Protein AF-A0A9N9D3W9-F1 (afdb_monomer)

Foldseek 3Di:
DDLLVVLCVLCVVQVDNDSVLSVVLVVLLPPPVDDLVVSLVVNQVVSVVVHVDDCNVSSVVSVVVVVVVVVVVVVVVVVVVVVVVVVVVVVVVVVVVVVVVVVVVVVVVVVVPPPPPPQDPVSVVVVVVVCVVPVPPQFDFDQDPVRDTDTHDDDPPPPDDDDPVPPPPDCPVVVVVVVVVVVVVVVVVVVVVVVVVVVVVVVVVVVVVVVVVVVVVVVVVVVD

Secondary structure (DSSP, 8-state):
--HHHHHHHHHHHHT---HHHHHHHHHHHH-TTS-HHHHHHHHHHHHHHH-SS--HHHHHHHHHHHHHHHHHHHHHHHHHHHHHHHHHHHHHHHHHHHHHHHHHHHHHHHHTS-------HHHHHHHHHHHHHHS--PPEEEE-TTS-EEEEPPP-TT-----GGGS---THHHHHHHHHHHHHHHHHHHHHHHHHHHHHHHHHHHHHHHHHHHHHHHHHTT--

pLDDT: mean 77.61, std 13.45, range [45.44, 95.56]

Nearest PDB structures (foldseek):
  7pua-assembly1_Fh  TM=1.846E-01  e=8.482E+00  Trypanosoma brucei brucei

Structure (mmCIF, N/CA/C/O backbone):
data_AF-A0A9N9D3W9-F1
#
_entry.id   AF-A0A9N9D3W9-F1
#
loop_
_atom_site.group_PDB
_atom_site.id
_atom_site.type_symbol
_atom_site.label_atom_id
_atom_site.label_alt_id
_atom_site.label_comp_id
_atom_site.label_asym_id
_atom_site.label_entity_id
_atom_site.label_seq_id
_atom_site.pdbx_PDB_ins_code
_atom_site.Cartn_x
_atom_site.Cartn_y
_atom_site.Cartn_z
_atom_site.occupancy
_atom_site.B_iso_or_equiv
_atom_site.auth_seq_id
_atom_site.auth_comp_id
_atom_site.auth_asym_id
_atom_site.auth_atom_id
_atom_site.pdbx_PDB_model_num
ATOM 1 N N . MET A 1 1 ? 9.293 -4.407 -17.754 1.00 59.81 1 MET A N 1
ATOM 2 C CA . MET A 1 1 ? 9.925 -4.505 -19.088 1.00 59.81 1 MET A CA 1
ATOM 3 C C . MET A 1 1 ? 10.714 -5.809 -19.110 1.00 59.81 1 MET A C 1
ATOM 5 O O . MET A 1 1 ? 11.203 -6.171 -18.050 1.00 59.81 1 MET A O 1
ATOM 9 N N . ASN A 1 2 ? 10.764 -6.555 -20.219 1.00 81.69 2 ASN A N 1
ATOM 10 C CA . ASN A 1 2 ? 11.573 -7.781 -20.277 1.00 81.69 2 ASN A CA 1
ATOM 11 C C . ASN A 1 2 ? 12.910 -7.464 -20.970 1.00 81.69 2 ASN A C 1
ATOM 13 O O . ASN A 1 2 ? 12.917 -7.202 -22.176 1.00 81.69 2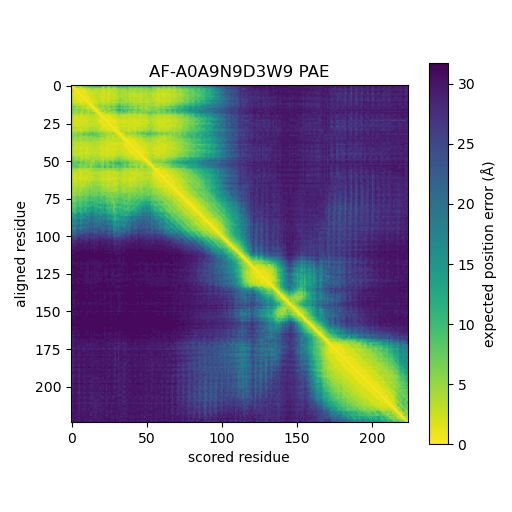 ASN A O 1
ATOM 17 N N . LEU A 1 3 ? 13.995 -7.432 -20.189 1.00 83.62 3 LEU A N 1
ATOM 18 C CA . LEU A 1 3 ? 15.353 -7.093 -20.632 1.00 83.62 3 LEU A CA 1
ATOM 19 C C . LEU A 1 3 ? 15.822 -8.025 -21.761 1.00 83.62 3 LEU A C 1
ATOM 21 O O . LEU A 1 3 ? 16.329 -7.560 -22.778 1.00 83.62 3 LEU A O 1
ATOM 25 N N . GLU A 1 4 ? 15.553 -9.325 -21.633 1.00 86.31 4 GLU A N 1
ATOM 26 C CA . GLU A 1 4 ? 15.941 -10.359 -22.602 1.00 86.31 4 GLU A CA 1
ATOM 27 C C . GLU A 1 4 ? 15.339 -10.097 -23.988 1.00 86.31 4 GLU A C 1
ATOM 29 O O . GLU A 1 4 ? 16.014 -10.175 -25.014 1.00 86.31 4 GLU A O 1
ATOM 34 N N . LEU A 1 5 ? 14.057 -9.721 -24.025 1.00 87.12 5 LEU A N 1
ATOM 35 C CA . LEU A 1 5 ? 13.337 -9.450 -25.268 1.00 87.12 5 LEU A CA 1
ATOM 36 C C . LEU A 1 5 ? 13.837 -8.161 -25.935 1.00 87.12 5 LEU A C 1
ATOM 38 O O . LEU A 1 5 ? 13.909 -8.084 -27.163 1.00 87.12 5 LEU A O 1
ATOM 42 N N . PHE A 1 6 ? 14.210 -7.158 -25.136 1.00 88.38 6 PHE A N 1
ATOM 43 C CA . PHE A 1 6 ? 14.826 -5.933 -25.641 1.00 88.38 6 PHE A CA 1
ATOM 44 C C . PHE A 1 6 ? 16.205 -6.206 -26.254 1.00 88.38 6 PHE A C 1
ATOM 46 O O . PHE A 1 6 ? 16.442 -5.826 -27.404 1.00 88.38 6 PHE A O 1
ATOM 53 N N . ILE A 1 7 ? 17.070 -6.920 -25.529 1.00 88.62 7 ILE A N 1
ATOM 54 C CA . ILE A 1 7 ? 18.402 -7.315 -26.001 1.00 88.62 7 ILE A CA 1
ATOM 55 C C . ILE A 1 7 ? 18.274 -8.123 -27.293 1.00 88.62 7 ILE A C 1
ATOM 57 O O . ILE A 1 7 ? 18.918 -7.800 -28.288 1.00 88.62 7 ILE A O 1
ATOM 61 N N . ARG A 1 8 ? 17.368 -9.105 -27.343 1.00 88.81 8 ARG A N 1
ATOM 62 C CA . ARG A 1 8 ? 17.118 -9.908 -28.547 1.00 88.81 8 ARG A CA 1
ATOM 63 C C . ARG A 1 8 ? 16.737 -9.054 -29.756 1.00 88.81 8 ARG A C 1
ATOM 65 O O . ARG A 1 8 ? 17.255 -9.278 -30.845 1.00 88.81 8 ARG A O 1
ATOM 72 N N . ASN A 1 9 ? 15.866 -8.061 -29.580 1.00 88.81 9 ASN A N 1
ATOM 73 C CA . ASN A 1 9 ? 15.479 -7.161 -30.669 1.00 88.81 9 ASN A CA 1
ATOM 74 C C . ASN A 1 9 ? 16.661 -6.328 -31.183 1.00 88.81 9 ASN A C 1
ATOM 76 O O . ASN A 1 9 ? 16.747 -6.073 -32.383 1.00 88.81 9 ASN A O 1
ATOM 80 N N . LYS A 1 10 ? 17.574 -5.920 -30.295 1.00 87.75 10 LYS A N 1
ATOM 81 C CA . LYS A 1 10 ? 18.799 -5.196 -30.661 1.00 87.75 10 LYS A CA 1
ATOM 82 C C . LYS A 1 10 ? 19.817 -6.102 -31.354 1.00 87.75 10 LYS A C 1
ATOM 84 O O . LYS A 1 10 ? 20.406 -5.709 -32.351 1.00 87.75 10 LYS A O 1
ATOM 89 N N . LEU A 1 11 ? 19.975 -7.341 -30.903 1.00 87.38 11 LEU A N 1
ATOM 90 C CA . LEU A 1 11 ? 20.842 -8.324 -31.558 1.00 87.38 11 LEU A CA 1
ATOM 91 C C . LEU A 1 11 ? 20.322 -8.705 -32.953 1.00 87.38 11 LEU A C 1
ATOM 93 O O . LEU A 1 11 ? 21.104 -8.845 -33.897 1.00 87.38 11 LEU A O 1
ATOM 97 N N . PHE A 1 12 ? 18.997 -8.749 -33.126 1.00 87.75 12 PHE A N 1
ATOM 98 C CA . PHE A 1 12 ? 18.362 -9.009 -34.416 1.00 87.75 12 PHE A CA 1
ATOM 99 C C . PHE A 1 12 ? 18.766 -7.985 -35.488 1.00 87.75 12 PHE A C 1
ATOM 101 O O . PHE A 1 12 ? 18.882 -8.351 -36.657 1.00 87.75 12 PHE A O 1
ATOM 108 N N . THR A 1 13 ? 19.030 -6.721 -35.125 1.00 86.12 13 THR A N 1
ATOM 109 C CA . THR A 1 13 ? 19.441 -5.696 -36.102 1.00 86.12 13 THR A CA 1
ATOM 110 C C . THR A 1 13 ? 20.864 -5.892 -36.620 1.00 86.12 13 THR A C 1
ATOM 112 O O . THR A 1 13 ? 21.178 -5.399 -37.699 1.00 86.12 13 THR A O 1
ATOM 115 N N . ILE A 1 14 ? 21.708 -6.624 -35.885 1.00 83.75 14 ILE A N 1
ATOM 116 C CA . ILE A 1 14 ? 23.071 -6.999 -36.300 1.00 83.75 14 ILE A CA 1
ATOM 117 C C . ILE A 1 14 ? 23.066 -8.325 -37.097 1.00 83.75 14 ILE A C 1
ATOM 119 O O . ILE A 1 14 ? 24.067 -8.693 -37.708 1.00 83.75 14 ILE A O 1
ATOM 123 N N . GLY A 1 15 ? 21.931 -9.032 -37.151 1.00 80.62 15 GLY A N 1
ATOM 124 C CA . GLY A 1 15 ? 21.816 -10.350 -37.788 1.00 80.62 15 GLY A CA 1
ATOM 125 C C . GLY A 1 15 ? 22.049 -11.522 -36.832 1.00 80.62 15 GLY A C 1
ATOM 126 O O . GLY A 1 15 ? 22.183 -12.661 -37.276 1.00 80.62 15 GLY A O 1
ATOM 127 N N . LEU A 1 16 ? 22.071 -11.264 -35.520 1.00 83.81 16 LEU A N 1
ATOM 128 C CA . LEU A 1 16 ? 22.103 -12.300 -34.492 1.00 83.81 16 LEU A CA 1
ATOM 129 C C . LEU A 1 16 ? 20.672 -12.688 -34.123 1.00 83.81 16 LEU A C 1
ATOM 131 O O . LEU A 1 16 ? 19.942 -11.938 -33.476 1.00 83.81 16 LEU A O 1
ATOM 135 N N . HIS A 1 17 ? 20.261 -13.868 -34.581 1.00 82.31 17 HIS A N 1
ATOM 136 C CA . HIS A 1 17 ? 18.892 -14.368 -34.429 1.00 82.31 17 HIS A CA 1
ATOM 137 C C . HIS A 1 17 ? 18.753 -15.468 -33.371 1.00 82.31 17 HIS A C 1
ATOM 139 O O . HIS A 1 17 ? 17.642 -15.949 -33.136 1.00 82.31 17 HIS A O 1
ATOM 145 N N . GLU A 1 18 ? 19.859 -15.873 -32.746 1.00 84.44 18 GLU A N 1
ATOM 146 C CA . GLU A 1 18 ? 19.848 -16.921 -31.733 1.00 84.44 18 GLU A CA 1
ATOM 147 C C . GLU A 1 18 ? 19.205 -16.424 -30.434 1.00 84.44 18 GLU A C 1
ATOM 149 O O . GLU A 1 18 ? 19.493 -15.333 -29.944 1.00 84.44 18 GLU A O 1
ATOM 154 N N . GLU A 1 19 ? 18.296 -17.229 -29.889 1.00 78.44 19 GLU A N 1
ATOM 155 C CA . GLU A 1 19 ? 17.530 -16.901 -28.682 1.00 78.44 19 GLU A CA 1
ATOM 156 C C . GLU A 1 19 ? 18.401 -16.933 -27.417 1.00 78.44 19 GLU A C 1
ATOM 158 O O . GLU A 1 19 ? 18.237 -16.100 -26.530 1.00 78.44 19 GLU A O 1
ATOM 163 N N . THR A 1 20 ? 19.403 -17.810 -27.405 1.00 86.81 20 THR A N 1
ATOM 164 C CA . THR A 1 20 ? 20.369 -18.016 -26.315 1.00 86.81 20 THR A CA 1
ATOM 165 C C . THR A 1 20 ? 21.271 -16.804 -26.070 1.00 86.81 20 THR A C 1
ATOM 167 O O . THR A 1 20 ? 21.719 -16.583 -24.947 1.00 86.81 20 THR A O 1
ATOM 170 N N . PHE A 1 21 ? 21.519 -15.977 -27.092 1.00 87.38 21 PHE A N 1
ATOM 171 C CA . PHE A 1 21 ? 22.362 -14.786 -26.963 1.00 87.38 21 PHE A CA 1
ATOM 172 C C . PHE A 1 21 ? 21.728 -13.706 -26.092 1.00 87.38 21 PHE A C 1
ATOM 174 O O . PHE A 1 21 ? 22.433 -13.047 -25.329 1.00 87.38 21 PHE A O 1
ATOM 181 N N . GLY A 1 22 ? 20.404 -13.547 -26.172 1.00 87.88 22 GLY A N 1
ATOM 182 C CA . GLY A 1 22 ? 19.680 -12.601 -25.326 1.00 87.88 22 GLY A CA 1
ATOM 183 C C . GLY A 1 22 ? 19.764 -12.980 -23.849 1.00 87.88 22 GLY A C 1
ATOM 184 O O . GLY A 1 22 ? 20.055 -12.122 -23.022 1.00 87.88 22 GLY A O 1
ATOM 185 N N . GLU A 1 23 ? 19.572 -14.264 -23.538 1.00 89.56 23 GLU A N 1
ATOM 186 C CA . GLU A 1 23 ? 19.650 -14.803 -22.173 1.00 89.56 23 GLU A CA 1
ATOM 187 C C . GLU A 1 23 ? 21.068 -14.703 -21.598 1.00 89.56 23 GLU A C 1
ATOM 189 O O . GLU A 1 23 ? 21.248 -14.277 -20.459 1.00 89.56 23 GLU A O 1
ATOM 194 N N . TYR A 1 24 ? 22.090 -15.037 -22.392 1.00 91.06 24 TYR A N 1
ATOM 195 C CA . TYR A 1 24 ? 23.484 -14.959 -21.954 1.00 91.06 24 TYR A CA 1
ATOM 196 C C . TYR A 1 24 ? 23.917 -13.520 -21.645 1.00 91.06 24 TYR A C 1
ATOM 198 O O . TYR A 1 24 ? 24.467 -13.252 -20.578 1.00 91.06 24 TYR A O 1
ATOM 206 N N . ILE A 1 25 ? 23.621 -12.580 -22.550 1.00 90.00 25 ILE A N 1
ATOM 207 C CA . ILE A 1 25 ? 23.951 -11.162 -22.354 1.00 90.00 25 ILE A CA 1
ATOM 208 C C . ILE A 1 25 ? 23.154 -10.581 -21.180 1.00 90.00 25 ILE A C 1
ATOM 210 O O . ILE A 1 25 ? 23.720 -9.839 -20.380 1.00 90.00 25 ILE A O 1
ATOM 214 N N . ALA A 1 26 ? 21.877 -10.951 -21.026 1.00 90.69 26 ALA A N 1
ATOM 215 C CA . ALA A 1 26 ? 21.090 -10.572 -19.854 1.00 90.69 26 ALA A CA 1
ATOM 216 C C . ALA A 1 26 ? 21.742 -11.073 -18.555 1.00 90.69 26 ALA A C 1
ATOM 218 O O . ALA A 1 26 ? 21.892 -10.290 -17.622 1.00 90.69 26 ALA A O 1
ATOM 219 N N . GLY A 1 27 ? 22.208 -12.327 -18.533 1.00 90.88 27 GLY A N 1
ATOM 220 C CA . GLY A 1 27 ? 22.921 -12.914 -17.399 1.00 90.88 27 GLY A CA 1
ATOM 221 C C . GLY A 1 27 ? 24.167 -12.124 -16.995 1.00 90.88 27 GLY A C 1
ATOM 222 O O . GLY A 1 27 ? 24.336 -11.836 -15.813 1.00 90.88 27 GLY A O 1
ATOM 223 N N . ILE A 1 28 ? 24.991 -11.704 -17.964 1.00 91.31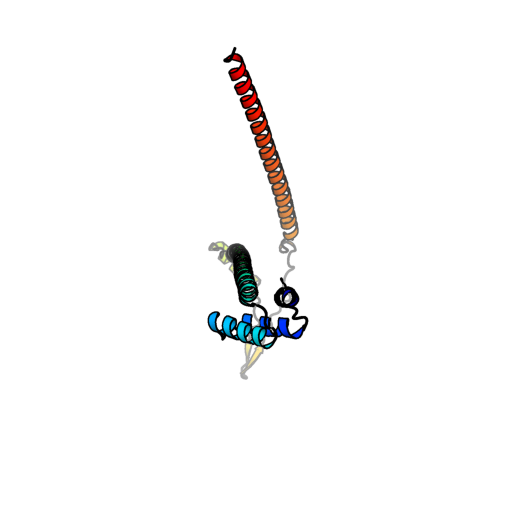 28 ILE A N 1
ATOM 224 C CA . ILE A 1 28 ? 26.185 -10.874 -17.706 1.00 91.31 28 ILE A CA 1
ATOM 225 C C . ILE A 1 28 ? 25.797 -9.512 -17.117 1.00 91.31 28 ILE A C 1
ATOM 227 O O . ILE A 1 28 ? 26.443 -9.026 -16.191 1.00 91.31 28 ILE A O 1
ATOM 231 N N . ILE A 1 29 ? 24.745 -8.880 -17.640 1.00 89.81 29 ILE A N 1
ATOM 232 C CA . ILE A 1 29 ? 24.313 -7.551 -17.184 1.00 89.81 29 ILE A CA 1
ATOM 233 C C . ILE A 1 29 ? 23.814 -7.609 -15.741 1.00 89.81 29 ILE A C 1
ATOM 235 O O . ILE A 1 29 ? 24.180 -6.752 -14.937 1.00 89.81 29 ILE A O 1
ATOM 239 N N . THR A 1 30 ? 23.042 -8.644 -15.407 1.00 88.88 30 THR A N 1
ATOM 240 C CA . THR A 1 30 ? 22.490 -8.859 -14.062 1.00 88.88 30 THR A CA 1
ATOM 241 C C . THR A 1 30 ? 23.502 -9.379 -13.042 1.00 88.88 30 THR A C 1
ATOM 243 O O . THR A 1 30 ? 23.163 -9.498 -11.871 1.00 88.88 30 THR A O 1
ATOM 246 N N . ASP A 1 31 ? 24.717 -9.743 -13.458 1.00 89.25 31 ASP A N 1
ATOM 247 C CA . ASP A 1 31 ? 25.727 -10.271 -12.541 1.00 89.25 31 ASP A CA 1
ATOM 248 C C . ASP A 1 31 ? 26.372 -9.143 -11.725 1.00 89.25 31 ASP A C 1
ATOM 250 O O . ASP A 1 31 ? 27.251 -8.432 -12.205 1.00 89.25 31 ASP A O 1
ATOM 254 N N . ASP A 1 32 ? 25.958 -8.969 -10.474 1.00 84.56 32 ASP A N 1
ATOM 255 C CA . ASP A 1 32 ? 26.500 -7.943 -9.571 1.00 84.56 32 ASP A CA 1
ATOM 256 C C . ASP A 1 32 ? 27.978 -8.163 -9.191 1.00 84.56 32 ASP A C 1
ATOM 258 O O . ASP A 1 32 ? 28.589 -7.299 -8.560 1.00 84.56 32 ASP A O 1
ATOM 262 N N . SER A 1 33 ? 28.577 -9.307 -9.549 1.00 85.94 33 SER A N 1
ATOM 263 C CA . SER A 1 33 ? 29.984 -9.599 -9.257 1.00 85.94 33 SER A CA 1
ATOM 264 C C . SER A 1 33 ? 30.973 -8.895 -10.192 1.00 85.94 33 SER A C 1
ATOM 266 O O . SER A 1 33 ? 32.159 -8.854 -9.857 1.00 85.94 33 SER A O 1
ATOM 268 N N . LEU A 1 34 ? 30.525 -8.404 -11.351 1.00 85.19 34 LEU A N 1
ATOM 269 C CA . LEU A 1 34 ? 31.380 -7.800 -12.378 1.00 85.19 34 LEU A CA 1
ATOM 270 C C . LEU A 1 34 ? 31.199 -6.281 -12.434 1.00 85.19 34 LEU A C 1
ATOM 272 O O . LEU A 1 34 ? 30.079 -5.771 -12.327 1.00 85.19 34 LEU A O 1
ATOM 276 N N . GLU A 1 35 ? 32.289 -5.550 -12.668 1.00 88.62 35 GLU A N 1
ATOM 277 C CA . GLU A 1 35 ? 32.207 -4.107 -12.921 1.00 88.62 35 GLU A CA 1
ATOM 278 C C . GLU A 1 35 ? 31.584 -3.822 -14.301 1.00 88.62 35 GLU A C 1
ATOM 280 O O . GLU A 1 35 ? 31.684 -4.621 -15.232 1.00 88.62 35 GLU A O 1
ATOM 285 N N . GLU A 1 36 ? 30.949 -2.655 -14.473 1.00 85.38 36 GLU A N 1
ATOM 286 C CA . GLU A 1 36 ? 30.313 -2.283 -15.750 1.00 85.38 36 GLU A CA 1
ATOM 287 C C . GLU A 1 36 ? 31.307 -2.308 -16.927 1.00 85.38 36 GLU A C 1
ATOM 289 O O . GLU A 1 36 ? 30.958 -2.723 -18.033 1.00 85.38 36 GLU A O 1
ATOM 294 N N . SER A 1 37 ? 32.559 -1.912 -16.686 1.00 87.56 37 SER A N 1
ATOM 295 C CA . SER A 1 37 ? 33.664 -1.982 -17.651 1.00 87.56 37 SER A CA 1
ATOM 296 C C . SER A 1 37 ? 33.932 -3.414 -18.120 1.00 87.56 37 SER A C 1
ATOM 298 O O . SER A 1 37 ? 34.009 -3.656 -19.324 1.00 87.56 37 SER A O 1
ATOM 300 N N . GLU A 1 38 ? 34.012 -4.361 -17.186 1.00 89.94 38 GLU A N 1
ATOM 301 C CA . GLU A 1 38 ? 34.253 -5.781 -17.458 1.00 89.94 38 GLU A CA 1
ATOM 302 C C . GLU A 1 38 ? 33.062 -6.417 -18.184 1.00 89.94 38 GLU A C 1
ATOM 304 O O . GLU A 1 38 ? 33.240 -7.167 -19.144 1.00 89.94 38 GLU A O 1
ATOM 309 N N . LYS A 1 39 ? 31.829 -6.064 -17.795 1.00 91.44 39 LYS A N 1
ATOM 310 C CA . LYS A 1 39 ? 30.607 -6.510 -18.484 1.00 91.44 39 LYS A CA 1
ATOM 311 C C . LYS A 1 39 ? 30.573 -6.025 -19.932 1.00 91.44 39 LYS A C 1
ATOM 313 O O . LYS A 1 39 ? 30.251 -6.794 -20.838 1.00 91.44 39 LYS A O 1
ATOM 318 N N . ARG A 1 40 ? 30.908 -4.751 -20.164 1.00 90.81 40 ARG A N 1
ATOM 319 C CA . ARG A 1 40 ? 30.983 -4.159 -21.509 1.00 90.81 40 ARG A CA 1
ATOM 320 C C . ARG A 1 40 ? 32.032 -4.854 -22.366 1.00 90.81 40 ARG A C 1
ATOM 322 O O . ARG A 1 40 ? 31.752 -5.140 -23.528 1.00 90.81 40 ARG A O 1
ATOM 329 N N . GLU A 1 41 ? 33.199 -5.146 -21.800 1.00 90.81 41 GLU A N 1
ATOM 330 C CA . GLU A 1 41 ? 34.264 -5.877 -22.488 1.00 90.81 41 GLU A CA 1
ATOM 331 C C . GLU A 1 41 ? 33.821 -7.300 -22.851 1.00 90.81 41 GLU A C 1
ATOM 333 O O . GLU A 1 41 ? 33.886 -7.670 -24.022 1.00 90.81 41 GLU A O 1
ATOM 338 N N . ALA A 1 42 ? 33.255 -8.048 -21.899 1.00 91.38 42 ALA A N 1
ATOM 339 C CA . ALA A 1 42 ? 32.777 -9.412 -22.120 1.00 91.38 42 ALA A CA 1
ATOM 340 C C . ALA A 1 42 ? 31.678 -9.490 -23.196 1.00 91.38 42 ALA A C 1
ATOM 342 O O . ALA A 1 42 ? 31.712 -10.355 -24.072 1.00 91.38 42 ALA A O 1
ATOM 343 N N . ILE A 1 43 ? 30.713 -8.565 -23.173 1.00 90.62 43 ILE A N 1
ATOM 344 C CA . ILE A 1 43 ? 29.643 -8.499 -24.182 1.00 90.62 43 ILE A CA 1
ATOM 345 C C . ILE A 1 43 ? 30.212 -8.087 -25.547 1.00 90.62 43 ILE A C 1
ATOM 347 O O . ILE A 1 43 ? 29.784 -8.611 -26.578 1.00 90.62 43 ILE A O 1
ATOM 351 N N . SER A 1 44 ? 31.186 -7.176 -25.575 1.00 91.00 44 SER A N 1
ATOM 352 C CA . SER A 1 44 ? 31.856 -6.758 -26.808 1.00 91.00 44 SER A CA 1
ATOM 353 C C . SER A 1 44 ? 32.644 -7.902 -27.450 1.00 91.00 44 SER A C 1
ATOM 355 O O . SER A 1 44 ? 32.484 -8.164 -28.646 1.00 91.00 44 SER A O 1
ATOM 357 N N . GLU A 1 45 ? 33.432 -8.641 -26.664 1.00 90.94 45 GLU A N 1
ATOM 358 C CA . GLU A 1 45 ? 34.166 -9.829 -27.118 1.00 90.94 45 GLU A CA 1
ATOM 359 C C . GLU A 1 45 ? 33.203 -10.909 -27.629 1.00 90.94 45 GLU A C 1
ATOM 361 O O . GLU A 1 45 ? 33.402 -11.482 -28.700 1.00 90.94 45 GLU A O 1
ATOM 366 N N . PHE A 1 46 ? 32.092 -11.123 -26.925 1.00 90.06 46 PHE A N 1
ATOM 367 C CA . PHE A 1 46 ? 31.075 -12.087 -27.324 1.00 90.06 46 PHE A CA 1
ATOM 368 C C . PHE A 1 46 ? 30.409 -11.741 -28.666 1.00 90.06 46 PHE A C 1
ATOM 370 O O . PHE A 1 46 ? 30.312 -12.590 -29.556 1.00 90.06 46 PHE A O 1
ATOM 377 N N . ILE A 1 47 ? 29.967 -10.491 -28.844 1.00 87.88 47 ILE A N 1
ATOM 378 C CA . ILE A 1 47 ? 29.290 -10.056 -30.076 1.00 87.88 47 ILE A CA 1
ATOM 379 C C . ILE A 1 47 ? 30.272 -9.990 -31.251 1.00 87.88 47 ILE A C 1
ATOM 381 O O . ILE A 1 47 ? 29.899 -10.358 -32.367 1.00 87.88 47 ILE A O 1
ATOM 385 N N . SER A 1 48 ? 31.518 -9.567 -31.017 1.00 88.19 48 SER A N 1
ATOM 386 C CA . SER A 1 48 ? 32.562 -9.545 -32.053 1.00 88.19 48 SER A CA 1
ATOM 387 C C . SER A 1 48 ? 33.015 -10.948 -32.466 1.00 88.19 48 SER A C 1
ATOM 389 O O . SER A 1 48 ? 33.338 -11.172 -33.629 1.00 88.19 48 SER A O 1
ATOM 391 N N . GLY A 1 49 ? 32.963 -11.928 -31.558 1.00 86.81 49 GLY A N 1
ATOM 392 C CA . GLY A 1 49 ? 33.183 -13.336 -31.893 1.00 86.81 49 GLY A CA 1
ATOM 393 C C . GLY A 1 49 ? 32.079 -13.936 -32.772 1.00 86.81 49 GLY A C 1
ATOM 394 O O . GLY A 1 49 ? 32.338 -14.863 -33.540 1.00 86.81 49 GLY A O 1
ATOM 395 N N . ALA A 1 50 ? 30.854 -13.409 -32.679 1.00 85.56 50 ALA A N 1
ATOM 396 C CA . ALA A 1 50 ? 29.701 -13.884 -33.441 1.00 85.56 50 ALA A CA 1
ATOM 397 C C . ALA A 1 50 ? 29.434 -13.079 -34.731 1.00 85.56 50 ALA A C 1
ATOM 399 O O . ALA A 1 50 ? 28.804 -13.601 -35.653 1.00 85.56 50 ALA A O 1
ATOM 400 N N . THR A 1 51 ? 29.884 -11.819 -34.810 1.00 84.50 51 THR A N 1
ATOM 401 C CA . THR A 1 51 ? 29.651 -10.911 -35.949 1.00 84.50 51 THR A CA 1
ATOM 402 C C . THR A 1 51 ? 30.800 -9.931 -36.181 1.00 84.50 51 THR A C 1
ATOM 404 O O . THR A 1 51 ? 31.377 -9.418 -35.234 1.00 84.50 51 THR A O 1
ATOM 407 N N . ASP A 1 52 ? 31.028 -9.554 -37.442 1.00 81.19 52 ASP A N 1
ATOM 408 C CA . ASP A 1 52 ? 31.997 -8.509 -37.830 1.00 81.19 52 ASP A CA 1
ATOM 409 C C . ASP A 1 52 ? 31.415 -7.077 -37.785 1.00 81.19 52 ASP A C 1
ATOM 411 O O . ASP A 1 52 ? 32.008 -6.120 -38.289 1.00 81.19 52 ASP A O 1
ATOM 415 N N . ASN A 1 53 ? 30.210 -6.913 -37.239 1.00 80.12 53 ASN A N 1
ATOM 416 C CA . ASN A 1 53 ? 29.490 -5.643 -37.237 1.00 80.12 53 ASN A CA 1
ATOM 417 C C . ASN A 1 53 ? 29.827 -4.812 -35.985 1.00 80.12 53 ASN A C 1
ATOM 419 O O . ASN A 1 53 ? 30.054 -5.377 -34.915 1.00 80.12 53 ASN A O 1
ATOM 423 N N . PRO A 1 54 ? 29.801 -3.468 -36.070 1.00 78.19 54 PRO A N 1
ATOM 424 C CA . PRO A 1 54 ? 30.069 -2.616 -34.915 1.00 78.19 54 PRO A CA 1
ATOM 425 C C . PRO A 1 54 ? 28.996 -2.801 -33.830 1.00 78.19 54 PRO A C 1
ATOM 427 O O . PRO A 1 54 ? 27.814 -2.540 -34.061 1.00 78.19 54 PRO A O 1
ATOM 430 N N . SER A 1 55 ? 29.421 -3.237 -32.643 1.00 82.31 55 SER A N 1
ATOM 431 C CA . SER A 1 55 ? 28.557 -3.588 -31.506 1.00 82.31 55 SER A CA 1
ATOM 432 C C . SER A 1 55 ? 28.434 -2.485 -30.447 1.00 82.31 55 SER A C 1
ATOM 434 O O . SER A 1 55 ? 27.468 -2.489 -29.686 1.00 82.31 55 SER A O 1
ATOM 436 N N . GLU A 1 56 ? 29.350 -1.509 -30.428 1.00 84.75 56 GLU A N 1
ATOM 437 C CA . GLU A 1 56 ? 29.444 -0.459 -29.394 1.00 84.75 56 GLU A CA 1
ATOM 438 C C . GLU A 1 56 ? 28.122 0.291 -29.173 1.00 84.75 56 GLU A C 1
ATOM 440 O O . GLU A 1 56 ? 27.647 0.396 -28.046 1.00 84.75 56 GLU A O 1
ATOM 445 N N . SER A 1 57 ? 27.459 0.721 -30.253 1.00 86.75 57 SER A N 1
ATOM 446 C CA . SER A 1 57 ? 26.185 1.452 -30.160 1.00 86.75 57 SER A CA 1
ATOM 447 C C . SER A 1 57 ? 25.060 0.628 -29.531 1.00 86.75 57 SER A C 1
ATOM 449 O O . SER A 1 57 ? 24.140 1.196 -28.948 1.00 86.75 57 SER A O 1
ATOM 451 N N . ILE A 1 58 ? 25.089 -0.696 -29.686 1.00 86.94 58 ILE A N 1
ATOM 452 C CA . ILE A 1 58 ? 24.061 -1.582 -29.134 1.00 86.94 58 ILE A CA 1
ATOM 453 C C . ILE A 1 58 ? 24.354 -1.893 -27.677 1.00 86.94 58 ILE A C 1
ATOM 455 O O . ILE A 1 58 ? 23.428 -1.923 -26.873 1.00 86.94 58 ILE A O 1
ATOM 459 N N . ILE A 1 59 ? 25.629 -2.048 -27.331 1.00 89.12 59 ILE A N 1
ATOM 460 C CA . ILE A 1 59 ? 26.072 -2.177 -25.946 1.00 89.12 59 ILE A CA 1
ATOM 461 C C . ILE A 1 59 ? 25.658 -0.924 -25.162 1.00 89.12 59 ILE A C 1
ATOM 463 O O . ILE A 1 59 ? 25.006 -1.050 -24.129 1.00 89.12 59 ILE A O 1
ATOM 467 N N . ASP A 1 60 ? 25.919 0.275 -25.686 1.00 89.88 60 ASP A N 1
ATOM 468 C CA . ASP A 1 60 ? 25.507 1.532 -25.048 1.00 89.88 60 ASP A CA 1
ATOM 469 C C . ASP A 1 60 ? 23.993 1.630 -24.837 1.00 89.88 60 ASP A C 1
ATOM 471 O O . ASP A 1 60 ? 23.541 1.992 -23.748 1.00 89.88 60 ASP A O 1
ATOM 475 N N . ASP A 1 61 ? 23.202 1.266 -25.849 1.00 88.88 61 ASP A N 1
ATOM 476 C CA . ASP A 1 61 ? 21.743 1.241 -25.742 1.00 88.88 61 ASP A CA 1
ATOM 477 C C . ASP A 1 61 ? 21.266 0.257 -24.663 1.00 88.88 61 ASP A C 1
ATOM 479 O O . ASP A 1 61 ? 20.346 0.573 -23.908 1.00 88.88 61 ASP A O 1
ATOM 483 N N . ILE A 1 62 ? 21.884 -0.925 -24.580 1.00 89.75 62 ILE A N 1
ATOM 484 C CA . ILE A 1 62 ? 21.546 -1.955 -23.594 1.00 89.75 62 ILE A CA 1
ATOM 485 C C . ILE A 1 62 ? 21.837 -1.460 -22.176 1.00 89.75 62 ILE A C 1
ATOM 487 O O . ILE A 1 62 ? 20.936 -1.489 -21.336 1.00 89.75 62 ILE A O 1
ATOM 491 N N . PHE A 1 63 ? 23.041 -0.942 -21.921 1.00 90.12 63 PHE A N 1
ATOM 492 C CA . PHE A 1 63 ? 23.407 -0.420 -20.601 1.00 90.12 63 PHE A CA 1
ATOM 493 C C . PHE A 1 63 ? 22.549 0.774 -20.197 1.00 90.12 63 PHE A C 1
ATOM 495 O O . PHE A 1 63 ? 22.098 0.839 -19.059 1.00 90.12 63 PHE A O 1
ATOM 502 N N . LYS A 1 64 ? 22.222 1.668 -21.134 1.00 89.75 64 LYS A N 1
ATOM 503 C CA . LYS A 1 64 ? 21.318 2.784 -20.851 1.00 89.75 64 LYS A CA 1
ATOM 504 C C . LYS A 1 64 ? 19.935 2.302 -20.408 1.00 89.75 64 LYS A C 1
ATOM 506 O O . LYS A 1 64 ? 19.410 2.786 -19.410 1.00 89.75 64 LYS A O 1
ATOM 511 N N . THR A 1 65 ? 19.350 1.341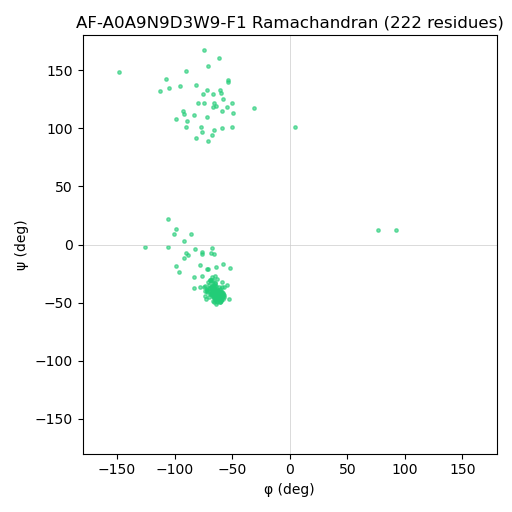 -21.125 1.00 87.44 65 THR A N 1
ATOM 512 C CA . THR A 1 65 ? 18.048 0.779 -20.730 1.00 87.44 65 THR A CA 1
ATOM 513 C C . THR A 1 65 ? 18.107 -0.010 -19.429 1.00 87.44 65 THR A C 1
ATOM 515 O O . THR A 1 65 ? 17.121 -0.037 -18.697 1.00 87.44 65 THR A O 1
ATOM 518 N N . TRP A 1 66 ? 19.247 -0.637 -19.132 1.00 87.94 66 TRP A N 1
ATOM 519 C CA . TRP A 1 66 ? 19.465 -1.312 -17.861 1.00 87.94 66 TRP A CA 1
ATOM 520 C C . TRP A 1 66 ? 19.497 -0.313 -16.703 1.00 87.94 66 TRP A C 1
ATOM 522 O O . TRP A 1 66 ? 18.743 -0.489 -15.754 1.00 87.94 66 TRP A O 1
ATOM 532 N N . SER A 1 67 ? 20.259 0.779 -16.817 1.00 86.75 67 SER A N 1
ATOM 533 C CA . SER A 1 67 ? 20.291 1.833 -15.796 1.00 86.75 67 SER A CA 1
ATOM 534 C C . SER A 1 67 ? 18.912 2.462 -15.569 1.00 86.75 67 SER A C 1
ATOM 536 O O . SER A 1 67 ? 18.502 2.645 -14.429 1.00 86.75 67 SER A O 1
ATOM 538 N N . GLU A 1 68 ? 18.153 2.731 -16.639 1.00 87.12 68 GLU A N 1
ATOM 539 C CA . GLU A 1 68 ? 16.771 3.228 -16.523 1.00 87.12 68 GLU A CA 1
ATOM 540 C C . GLU A 1 68 ? 15.855 2.223 -15.797 1.00 87.12 68 GLU A C 1
ATOM 542 O O . GLU A 1 68 ? 14.983 2.617 -15.022 1.00 87.12 68 GLU A O 1
ATOM 547 N N . PHE A 1 69 ? 16.049 0.921 -16.024 1.00 85.44 69 PHE A N 1
ATOM 548 C CA . PHE A 1 69 ? 15.289 -0.132 -15.350 1.00 85.44 69 PHE A CA 1
ATOM 549 C C . PHE A 1 69 ? 15.675 -0.281 -13.874 1.00 85.44 69 PHE A C 1
ATOM 551 O O . PHE A 1 69 ? 14.793 -0.482 -13.039 1.00 85.44 69 PHE A O 1
ATOM 558 N N . GLU A 1 70 ? 16.961 -0.171 -13.554 1.00 84.12 70 GLU A N 1
ATOM 559 C CA . GLU A 1 70 ? 17.487 -0.232 -12.191 1.00 84.12 70 GLU A CA 1
ATOM 560 C C . GLU A 1 70 ? 16.961 0.943 -11.351 1.00 84.12 70 GLU A C 1
ATOM 562 O O . GLU A 1 70 ? 16.371 0.725 -10.293 1.00 84.12 70 GLU A O 1
ATOM 567 N N . GLU A 1 71 ? 17.003 2.168 -11.887 1.00 84.00 71 GLU A N 1
ATOM 568 C CA . GLU A 1 71 ? 16.392 3.346 -11.253 1.00 84.00 71 GLU A CA 1
ATOM 569 C C . GLU A 1 71 ? 14.870 3.176 -11.052 1.00 84.00 71 GLU A C 1
ATOM 571 O O . GLU A 1 71 ? 14.306 3.545 -10.013 1.00 84.00 71 GLU A O 1
ATOM 576 N N . GLU A 1 72 ? 14.162 2.586 -12.023 1.00 83.62 72 GLU A N 1
ATOM 577 C CA . GLU A 1 72 ? 12.722 2.323 -11.899 1.00 83.62 72 GLU A CA 1
ATOM 578 C C . GLU A 1 72 ? 12.408 1.248 -10.835 1.00 83.62 72 GLU A C 1
ATOM 580 O O . GLU A 1 72 ? 11.356 1.296 -10.191 1.00 83.62 72 GLU A O 1
ATOM 585 N N . GLN A 1 73 ? 13.295 0.273 -10.630 1.00 81.69 73 GLN A N 1
ATOM 586 C CA . GLN A 1 73 ? 13.152 -0.732 -9.572 1.00 81.69 73 GLN A CA 1
ATOM 587 C C . GLN A 1 73 ? 13.430 -0.134 -8.194 1.00 81.69 73 GLN A C 1
ATOM 589 O O . GLN A 1 73 ? 12.607 -0.290 -7.291 1.00 81.69 73 GLN A O 1
ATOM 594 N N . GLU A 1 74 ? 14.516 0.624 -8.041 1.00 80.69 74 GLU A N 1
ATOM 595 C CA . GLU A 1 74 ? 14.850 1.283 -6.775 1.00 80.69 74 GLU A CA 1
ATOM 596 C C . GLU A 1 74 ? 13.738 2.231 -6.313 1.00 80.69 74 GLU A C 1
ATOM 598 O O . GLU A 1 74 ? 13.369 2.255 -5.134 1.00 80.69 74 GLU A O 1
ATOM 603 N N . THR A 1 75 ? 13.146 2.987 -7.242 1.00 79.75 75 THR A N 1
ATOM 604 C CA . THR A 1 75 ? 12.029 3.890 -6.931 1.00 79.75 75 THR A CA 1
ATOM 605 C C . THR A 1 75 ? 10.772 3.134 -6.501 1.00 79.75 75 THR A C 1
ATOM 607 O O . THR A 1 75 ? 10.127 3.539 -5.529 1.00 79.75 75 THR A O 1
ATOM 610 N N . LYS A 1 76 ? 10.443 2.010 -7.148 1.00 81.38 76 LYS A N 1
ATOM 611 C CA . LYS A 1 76 ? 9.314 1.151 -6.747 1.00 81.38 76 LYS A CA 1
ATOM 612 C C . LYS A 1 76 ? 9.531 0.519 -5.381 1.00 81.38 76 LYS A C 1
ATOM 614 O O . LYS A 1 76 ? 8.620 0.543 -4.554 1.00 81.38 76 LYS A O 1
ATOM 619 N N . GLU A 1 77 ? 10.728 0.009 -5.114 1.00 79.62 77 GLU A N 1
ATOM 620 C CA . GLU A 1 77 ? 11.065 -0.536 -3.801 1.00 79.62 77 GLU A CA 1
ATOM 621 C C . GLU A 1 77 ? 11.007 0.531 -2.707 1.00 79.62 77 GLU A C 1
ATOM 623 O O . GLU A 1 77 ? 10.523 0.268 -1.603 1.00 79.62 77 GLU A O 1
ATOM 628 N N . ALA A 1 78 ? 11.488 1.742 -2.994 1.00 77.06 78 ALA A N 1
ATOM 629 C CA . ALA A 1 78 ? 11.418 2.859 -2.064 1.00 77.06 78 ALA A CA 1
ATOM 630 C C . ALA A 1 78 ? 9.963 3.245 -1.768 1.00 77.06 78 ALA A C 1
ATOM 632 O O . ALA A 1 78 ? 9.614 3.427 -0.600 1.00 77.06 78 ALA A O 1
ATOM 633 N N . GLU A 1 79 ? 9.099 3.321 -2.785 1.00 80.94 79 GLU A N 1
ATOM 634 C CA . GLU A 1 79 ? 7.667 3.584 -2.607 1.00 80.94 79 GLU A CA 1
ATOM 635 C C . GLU A 1 79 ? 6.960 2.475 -1.821 1.00 80.94 79 GLU A C 1
ATOM 637 O O . GLU A 1 79 ? 6.139 2.772 -0.946 1.00 80.94 79 GLU A O 1
ATOM 642 N N . GLU A 1 80 ? 7.289 1.209 -2.080 1.00 81.44 80 GLU A N 1
ATOM 643 C CA . GLU A 1 80 ? 6.707 0.075 -1.367 1.00 81.44 80 GLU A CA 1
ATOM 644 C C . GLU A 1 80 ? 7.137 0.055 0.105 1.00 81.44 80 GLU A C 1
ATOM 646 O O . GLU A 1 80 ? 6.285 -0.074 0.988 1.00 81.44 80 GLU A O 1
ATOM 651 N N . LYS A 1 81 ? 8.421 0.302 0.395 1.00 79.44 81 LYS A N 1
ATOM 652 C CA . LYS A 1 81 ? 8.932 0.467 1.768 1.00 79.44 81 LYS A CA 1
ATOM 653 C C . LYS A 1 81 ? 8.225 1.621 2.485 1.00 79.44 81 LYS A C 1
ATOM 655 O O . LYS A 1 81 ? 7.793 1.464 3.626 1.00 79.44 81 LYS A O 1
ATOM 660 N N . LEU A 1 82 ? 8.018 2.754 1.809 1.00 79.75 82 LEU A N 1
ATOM 661 C CA . LEU A 1 82 ? 7.288 3.907 2.354 1.00 79.75 82 LEU A CA 1
ATOM 662 C C . LEU A 1 82 ? 5.813 3.587 2.625 1.00 79.75 82 LEU A C 1
ATOM 664 O O . LEU A 1 82 ? 5.228 4.089 3.589 1.00 79.75 82 LEU A O 1
ATOM 668 N N . LYS A 1 83 ? 5.193 2.763 1.778 1.00 80.56 83 LYS A N 1
ATOM 669 C CA . LYS A 1 83 ? 3.811 2.315 1.948 1.00 80.56 83 LYS A CA 1
ATOM 670 C C . LYS A 1 83 ? 3.682 1.350 3.126 1.00 80.56 83 LYS A C 1
ATOM 672 O O . LYS A 1 83 ? 2.817 1.567 3.971 1.00 80.56 83 LYS A O 1
ATOM 677 N N . GLN A 1 84 ? 4.582 0.377 3.248 1.00 78.62 84 GLN A N 1
ATOM 678 C CA . GLN A 1 84 ? 4.635 -0.534 4.395 1.00 78.62 84 GLN A CA 1
ATOM 679 C C . GLN A 1 84 ? 4.917 0.219 5.706 1.00 78.62 84 GLN A C 1
ATOM 681 O O . GLN A 1 84 ? 4.297 -0.055 6.733 1.00 78.62 84 GLN A O 1
ATOM 686 N N . GLU A 1 85 ? 5.791 1.229 5.693 1.00 76.94 85 GLU A N 1
ATOM 687 C CA . GLU A 1 85 ? 6.044 2.068 6.870 1.00 76.94 85 GLU A CA 1
ATOM 688 C C . GLU A 1 85 ? 4.803 2.894 7.263 1.00 76.94 85 GLU A C 1
ATOM 690 O O . GLU A 1 85 ? 4.502 3.059 8.446 1.00 76.94 85 GLU A O 1
ATOM 695 N N . LYS A 1 86 ? 4.037 3.394 6.287 1.00 78.44 86 LYS A N 1
ATOM 696 C CA . LYS A 1 86 ? 2.761 4.077 6.554 1.00 78.44 86 LYS A CA 1
ATOM 697 C C . LYS A 1 86 ? 1.712 3.123 7.120 1.00 78.44 86 LYS A C 1
ATOM 699 O O . LYS A 1 86 ? 1.083 3.470 8.114 1.00 78.44 86 LYS A O 1
ATOM 704 N N . GLU A 1 87 ? 1.564 1.934 6.544 1.00 79.00 87 GLU A N 1
ATOM 705 C CA . GLU A 1 87 ? 0.607 0.920 7.005 1.00 79.00 87 GLU A CA 1
ATOM 706 C C . GLU A 1 87 ? 0.945 0.420 8.417 1.00 79.00 87 GLU A C 1
ATOM 708 O O . GLU A 1 87 ? 0.060 0.302 9.263 1.00 79.00 87 GLU A O 1
ATOM 713 N N . THR A 1 88 ? 2.227 0.206 8.725 1.00 75.56 88 THR A N 1
ATOM 714 C CA . THR A 1 88 ? 2.675 -0.178 10.076 1.00 75.56 88 THR A CA 1
ATOM 715 C C . THR A 1 88 ? 2.487 0.948 11.091 1.00 75.56 88 THR A C 1
ATOM 717 O O . THR A 1 88 ? 2.030 0.685 12.203 1.00 75.56 88 THR A O 1
ATOM 720 N N . LYS A 1 89 ? 2.759 2.209 10.724 1.00 76.38 89 LYS A N 1
ATOM 721 C CA . LYS A 1 89 ? 2.471 3.372 11.583 1.00 76.38 89 LYS A CA 1
ATOM 722 C C . LYS A 1 89 ? 0.975 3.562 11.818 1.00 76.38 89 LYS A C 1
ATOM 724 O O . LYS A 1 89 ? 0.581 3.892 12.933 1.00 76.38 89 LYS A O 1
ATOM 729 N N . GLU A 1 90 ? 0.142 3.344 10.806 1.00 75.94 90 GLU A N 1
ATOM 730 C CA . GLU A 1 90 ? -1.314 3.436 10.930 1.00 75.94 90 GLU A CA 1
ATOM 731 C C . GLU A 1 90 ? -1.876 2.297 11.792 1.00 75.94 90 GLU A C 1
ATOM 733 O O . GLU A 1 90 ? -2.678 2.545 12.693 1.00 75.94 90 GLU A O 1
ATOM 738 N N . ALA A 1 91 ? -1.385 1.068 11.612 1.00 73.88 91 ALA A N 1
ATOM 739 C CA . ALA A 1 91 ? -1.727 -0.069 12.462 1.00 73.88 91 ALA A CA 1
ATOM 740 C C . ALA A 1 91 ? -1.278 0.142 13.919 1.00 73.88 91 ALA A C 1
ATOM 742 O O . ALA A 1 91 ? -2.050 -0.119 14.842 1.00 73.88 91 ALA A O 1
ATOM 743 N N . ALA A 1 92 ? -0.072 0.675 14.138 1.00 76.50 92 ALA A N 1
ATOM 744 C CA . ALA A 1 92 ? 0.423 1.026 15.466 1.00 76.50 92 ALA A CA 1
ATOM 745 C C . ALA A 1 92 ? -0.404 2.156 16.101 1.00 76.50 92 ALA A C 1
ATOM 747 O O . ALA A 1 92 ? -0.741 2.080 17.278 1.00 76.50 92 ALA A O 1
ATOM 748 N N . ALA A 1 93 ? -0.807 3.171 15.329 1.00 75.62 93 ALA A N 1
ATOM 749 C CA . ALA A 1 93 ? -1.689 4.235 15.807 1.00 75.62 93 ALA A CA 1
ATOM 750 C C . ALA A 1 93 ? -3.094 3.711 16.153 1.00 75.62 93 ALA A C 1
ATOM 752 O O . ALA A 1 93 ? -3.694 4.150 17.134 1.00 75.62 93 ALA A O 1
ATOM 753 N N . LEU A 1 94 ? -3.625 2.752 15.390 1.00 72.75 94 LEU A N 1
ATOM 754 C CA . LEU A 1 94 ? -4.890 2.079 15.696 1.00 72.75 94 LEU A CA 1
ATOM 755 C C . LEU A 1 94 ? -4.784 1.214 16.955 1.00 72.75 94 LEU A C 1
ATOM 757 O O . LEU A 1 94 ? -5.682 1.274 17.793 1.00 72.75 94 LEU A O 1
ATOM 761 N N . GLN A 1 95 ? -3.689 0.471 17.132 1.00 71.56 95 GLN A N 1
ATOM 762 C CA . GLN A 1 95 ? -3.422 -0.285 18.359 1.00 71.56 95 GLN A CA 1
ATOM 763 C C . GLN A 1 95 ? -3.264 0.636 19.565 1.00 71.56 95 GLN A C 1
ATOM 765 O O . GLN A 1 95 ? -3.881 0.383 20.591 1.00 71.56 95 GLN A O 1
ATOM 770 N N . GLN A 1 96 ? -2.535 1.744 19.433 1.00 69.12 96 GLN A N 1
ATOM 771 C CA . GLN A 1 96 ? -2.363 2.709 20.515 1.00 69.12 96 GLN A CA 1
ATOM 772 C C . GLN A 1 96 ? -3.682 3.420 20.854 1.00 69.12 96 GLN A C 1
ATOM 774 O O . GLN A 1 96 ? -3.977 3.656 22.020 1.00 69.12 96 GLN A O 1
ATOM 779 N N . ASN A 1 97 ? -4.526 3.723 19.864 1.00 66.06 97 ASN A N 1
ATOM 780 C CA . ASN A 1 97 ? -5.878 4.232 20.107 1.00 66.06 97 ASN A CA 1
ATOM 781 C C . ASN A 1 97 ? -6.773 3.182 20.776 1.00 66.06 97 ASN A C 1
ATOM 783 O O . ASN A 1 97 ? -7.559 3.528 21.659 1.00 66.06 97 ASN A O 1
ATOM 787 N N . PHE A 1 98 ? -6.640 1.908 20.399 1.00 65.38 98 PHE A N 1
ATOM 788 C CA . PHE A 1 98 ? -7.346 0.814 21.051 1.00 65.38 98 PHE A CA 1
ATOM 789 C C . PHE A 1 98 ? -6.871 0.633 22.496 1.00 65.38 98 PHE A C 1
ATOM 791 O O . PHE A 1 98 ? -7.719 0.590 23.378 1.00 65.38 98 PHE A O 1
ATOM 798 N N . GLU A 1 99 ? -5.564 0.645 22.762 1.00 62.22 99 GLU A N 1
ATOM 799 C CA . GLU A 1 99 ? -4.978 0.598 24.107 1.00 62.22 99 GLU A CA 1
ATOM 800 C C . GLU A 1 99 ? -5.331 1.820 24.949 1.00 62.22 99 GLU A C 1
ATOM 802 O O . GLU A 1 99 ? -5.664 1.683 26.119 1.00 62.22 99 GLU A O 1
ATOM 807 N N . ASN A 1 100 ? -5.338 3.025 24.382 1.00 59.50 100 ASN A N 1
ATOM 808 C CA . ASN A 1 100 ? -5.781 4.229 25.087 1.00 59.50 100 ASN A CA 1
ATOM 809 C C . ASN A 1 100 ? -7.286 4.167 25.393 1.00 59.50 100 ASN A C 1
ATOM 811 O O . ASN A 1 100 ? -7.734 4.593 26.459 1.00 59.50 100 ASN A O 1
ATOM 815 N N . SER A 1 101 ? -8.086 3.596 24.489 1.00 57.41 101 SER A N 1
ATOM 816 C CA . SER A 1 101 ? -9.512 3.378 24.731 1.00 57.41 101 SER A CA 1
ATOM 817 C C . SER A 1 101 ? -9.756 2.258 25.748 1.00 57.41 101 SER A C 1
ATOM 819 O O . SER A 1 101 ? -10.599 2.424 26.627 1.00 57.41 101 SER A O 1
ATOM 821 N N . SER A 1 102 ? -8.982 1.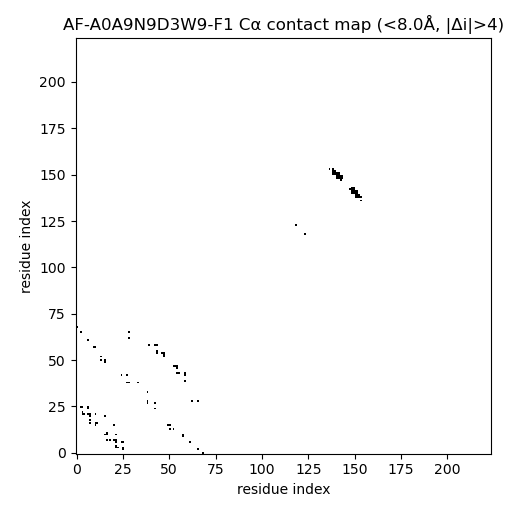171 25.725 1.00 55.38 102 SER A N 1
ATOM 822 C CA . SER A 1 102 ? -9.103 0.056 26.661 1.00 55.38 102 SER A CA 1
ATOM 823 C C . SER A 1 102 ? -8.545 0.410 28.034 1.00 55.38 102 SER A C 1
ATOM 825 O O . SER A 1 102 ? -9.192 0.079 29.013 1.00 55.38 102 SER A O 1
ATOM 827 N N . THR A 1 103 ? -7.464 1.184 28.140 1.00 52.66 103 THR A N 1
ATOM 828 C CA . THR A 1 103 ? -6.982 1.753 29.411 1.00 52.66 103 THR A CA 1
ATOM 829 C C . THR A 1 103 ? -7.923 2.826 29.948 1.00 52.66 103 THR A C 1
ATOM 831 O O . THR A 1 103 ? -8.076 2.928 31.164 1.00 52.66 103 THR A O 1
ATOM 834 N N . SER A 1 104 ? -8.642 3.577 29.103 1.00 51.78 104 SER A N 1
ATOM 835 C CA . SER A 1 104 ? -9.751 4.433 29.565 1.00 51.78 104 SER A CA 1
ATOM 836 C C . SER A 1 104 ? -10.929 3.606 30.105 1.00 51.78 104 SER A C 1
ATOM 838 O O . SER A 1 104 ? -11.565 3.995 31.082 1.00 51.78 104 SER A O 1
ATOM 840 N N . ILE A 1 105 ? -11.181 2.423 29.534 1.00 52.28 105 ILE A N 1
ATOM 841 C CA . ILE A 1 105 ? -12.219 1.489 29.989 1.00 52.28 105 ILE A CA 1
ATOM 842 C C . ILE A 1 105 ? -11.756 0.711 31.231 1.00 52.28 105 ILE A C 1
ATOM 844 O O . ILE A 1 105 ? -12.555 0.493 32.135 1.00 52.28 105 ILE A O 1
ATOM 848 N N . GLU A 1 106 ? -10.485 0.336 31.349 1.00 49.44 106 GLU A N 1
ATOM 849 C CA . GLU A 1 106 ? -9.897 -0.315 32.524 1.00 49.44 106 GLU A CA 1
ATOM 850 C C . GLU A 1 106 ? -9.747 0.660 33.684 1.00 49.44 106 GLU A C 1
ATOM 852 O O . GLU A 1 106 ? -10.104 0.323 34.804 1.00 49.44 106 GLU A O 1
ATOM 857 N N . SER A 1 107 ? -9.339 1.906 33.450 1.00 48.94 107 SER A N 1
ATOM 858 C CA . SER A 1 107 ? -9.363 2.939 34.494 1.00 48.94 107 SER A CA 1
ATOM 859 C C . SER A 1 107 ? -10.795 3.302 34.903 1.00 48.94 107 SER A C 1
ATOM 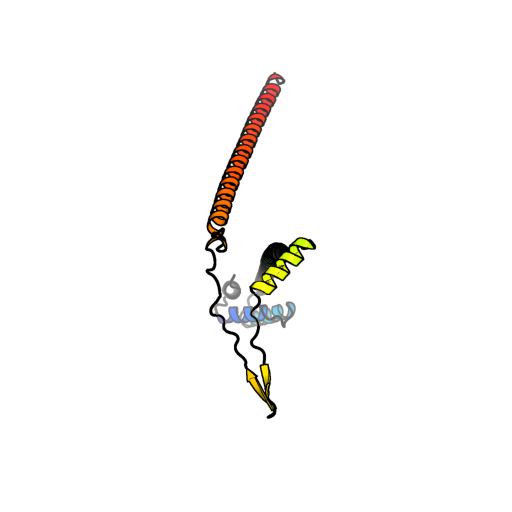861 O O . SER A 1 107 ? -11.056 3.459 36.097 1.00 48.94 107 SER A O 1
ATOM 863 N N . ALA A 1 108 ? -11.759 3.314 33.973 1.00 50.22 108 ALA A N 1
ATOM 864 C CA . ALA A 1 108 ? -13.176 3.450 34.311 1.00 50.22 108 ALA A CA 1
ATOM 865 C C . ALA A 1 108 ? -13.726 2.225 35.072 1.00 50.22 108 ALA A C 1
ATOM 867 O O . ALA A 1 108 ? -14.498 2.394 36.012 1.00 50.22 108 ALA A O 1
ATOM 868 N N . THR A 1 109 ? -13.317 0.996 34.742 1.00 49.06 109 THR A N 1
ATOM 869 C CA . THR A 1 109 ? -13.810 -0.235 35.394 1.00 49.06 109 THR A CA 1
ATOM 870 C C . THR A 1 109 ? -13.089 -0.572 36.703 1.00 49.06 109 THR A C 1
ATOM 872 O O . THR A 1 109 ? -13.712 -1.116 37.615 1.00 49.06 109 THR A O 1
ATOM 875 N N . ILE A 1 110 ? -11.825 -0.178 36.871 1.00 47.78 110 ILE A N 1
ATOM 876 C CA . ILE A 1 110 ? -11.093 -0.251 38.145 1.00 47.78 110 ILE A CA 1
ATOM 877 C C . ILE A 1 110 ? -11.600 0.835 39.103 1.00 47.78 110 ILE A C 1
ATOM 879 O O . ILE A 1 110 ? -11.754 0.555 40.289 1.00 47.78 110 ILE A O 1
ATOM 883 N N . SER A 1 111 ? -11.968 2.026 38.613 1.00 48.19 111 SER A N 1
ATOM 884 C CA . SER A 1 111 ? -12.653 3.044 39.432 1.00 48.19 111 SER A CA 1
ATOM 885 C C . SER A 1 111 ? -14.106 2.656 39.780 1.00 48.19 111 SER A C 1
ATOM 887 O O . SER A 1 111 ? -14.647 3.094 40.795 1.00 48.19 111 SER A O 1
ATOM 889 N N . LEU A 1 112 ? -14.719 1.751 39.004 1.00 50.28 112 LEU A N 1
ATOM 890 C CA . LEU A 1 112 ? -15.997 1.097 39.325 1.00 50.28 112 LEU A CA 1
ATOM 891 C C . LEU A 1 112 ? -15.860 -0.105 40.277 1.00 50.28 112 LEU A C 1
ATOM 893 O O . LEU A 1 112 ? -16.882 -0.646 40.708 1.00 50.28 112 LEU A O 1
ATOM 897 N N . ARG A 1 113 ? -14.645 -0.519 40.677 1.00 50.94 113 ARG A N 1
ATOM 898 C CA . ARG A 1 113 ? -14.494 -1.390 41.853 1.00 50.94 113 ARG A CA 1
ATOM 899 C C . ARG A 1 113 ? -14.811 -0.548 43.077 1.00 50.94 113 ARG A C 1
ATOM 901 O O . ARG A 1 113 ? -13.919 0.078 43.636 1.00 50.94 113 ARG A O 1
ATOM 908 N N . ASN A 1 114 ? -16.102 -0.536 43.425 1.00 52.44 114 ASN A N 1
ATOM 909 C CA . ASN A 1 114 ? -16.720 -0.002 44.636 1.00 52.44 114 ASN A CA 1
ATOM 910 C C . ASN A 1 114 ? -15.704 0.709 45.540 1.00 52.44 114 ASN A C 1
ATOM 912 O O . ASN A 1 114 ? -14.987 0.000 46.263 1.00 52.44 114 ASN A O 1
ATOM 916 N N . PRO A 1 115 ? -15.626 2.060 45.550 1.00 55.25 115 PRO A N 1
ATOM 917 C CA . PRO A 1 115 ? -14.854 2.730 46.586 1.00 55.25 115 PRO A CA 1
ATOM 918 C C . PRO A 1 115 ? -15.336 2.132 47.899 1.00 55.25 115 PRO A C 1
ATOM 920 O O . PRO A 1 115 ? -16.547 2.103 48.128 1.00 55.25 115 PRO A O 1
ATOM 923 N N . LYS A 1 116 ? -14.430 1.531 48.688 1.00 59.31 116 LYS A N 1
ATOM 924 C CA . LYS A 1 116 ? -14.784 0.889 49.960 1.00 59.31 116 LYS A CA 1
ATOM 925 C C . LYS A 1 116 ? -15.607 1.910 50.734 1.00 59.31 116 LYS A C 1
ATOM 927 O O . LYS A 1 116 ? -15.043 2.875 51.245 1.00 59.31 116 LYS A O 1
ATOM 932 N N . LYS A 1 117 ? -16.935 1.747 50.727 1.00 64.94 117 LYS A N 1
ATOM 933 C CA . LYS A 1 117 ? -17.855 2.736 51.280 1.00 64.94 117 LYS A CA 1
ATOM 934 C C . LYS A 1 117 ? -17.444 2.870 52.736 1.00 64.94 117 LYS A C 1
ATOM 936 O O . LYS A 1 117 ? -17.461 1.871 53.460 1.00 64.94 117 LYS A O 1
ATOM 941 N N . GLN A 1 118 ? -16.957 4.045 53.130 1.00 65.56 118 GLN A N 1
ATOM 942 C CA . GLN A 1 118 ? -16.568 4.276 54.513 1.00 65.56 118 GLN A CA 1
ATOM 943 C C . GLN A 1 118 ? -17.857 4.256 55.331 1.00 65.56 118 GLN A C 1
ATOM 945 O O . GLN A 1 118 ? -18.596 5.233 55.368 1.00 65.56 118 GLN A O 1
ATOM 950 N N . LEU A 1 119 ? -18.177 3.086 55.884 1.00 66.31 119 LEU A N 1
ATOM 951 C CA . LEU A 1 119 ? -19.367 2.885 56.696 1.00 66.31 119 LEU A CA 1
ATOM 952 C C . LEU A 1 119 ? -19.201 3.695 57.976 1.00 66.31 119 LEU A C 1
ATOM 954 O O . LEU A 1 119 ? -18.188 3.581 58.676 1.00 66.31 119 LEU A O 1
ATOM 958 N N . THR A 1 120 ? -20.215 4.490 58.289 1.00 76.38 120 THR A N 1
ATOM 959 C CA . THR A 1 120 ? -20.308 5.168 59.583 1.00 76.38 120 THR A CA 1
ATOM 960 C C . THR A 1 120 ? -20.367 4.134 60.717 1.00 76.38 120 THR A C 1
ATOM 962 O O . THR A 1 120 ? -20.681 2.960 60.498 1.00 76.38 120 THR A O 1
ATOM 965 N N . LYS A 1 121 ? -20.050 4.534 61.959 1.00 76.00 121 LYS A N 1
ATOM 966 C CA . LYS A 1 121 ? -20.031 3.607 63.113 1.00 76.00 121 LYS A CA 1
ATOM 967 C C . LYS A 1 121 ? -21.358 2.852 63.284 1.00 76.00 121 LYS A C 1
ATOM 969 O O . LYS A 1 121 ? -21.351 1.683 63.660 1.00 76.00 121 LYS A O 1
ATOM 974 N N . GLU A 1 122 ? -22.478 3.500 62.978 1.00 76.69 122 GLU A N 1
ATOM 975 C CA . GLU A 1 122 ? -23.818 2.911 63.056 1.00 76.69 122 GLU A CA 1
ATOM 976 C C . GLU A 1 122 ? -24.086 1.909 61.930 1.00 76.69 122 GLU A C 1
ATOM 978 O O . GLU A 1 122 ? -24.568 0.805 62.184 1.00 76.69 122 GLU A O 1
ATOM 983 N N . GLU A 1 123 ? -23.715 2.240 60.691 1.00 77.81 123 GLU A N 1
ATOM 984 C CA . GLU A 1 123 ? -23.838 1.314 59.561 1.00 77.81 123 GLU A CA 1
ATOM 985 C C . GLU A 1 123 ? -22.922 0.095 59.725 1.00 77.81 123 GLU A C 1
ATOM 987 O O . GLU A 1 123 ? -23.293 -1.015 59.343 1.00 77.81 123 GLU A O 1
ATOM 992 N N . ARG A 1 124 ? -21.747 0.271 60.344 1.00 81.38 124 ARG A N 1
ATOM 993 C CA . ARG A 1 124 ? -20.841 -0.832 60.682 1.00 81.38 124 ARG A CA 1
ATOM 994 C C . ARG A 1 124 ? -21.463 -1.768 61.718 1.00 81.38 124 ARG A C 1
ATOM 996 O O . ARG A 1 124 ? -21.434 -2.973 61.498 1.00 81.38 124 ARG A O 1
ATOM 1003 N N . LYS A 1 125 ? -22.096 -1.227 62.767 1.00 80.88 125 LYS A N 1
ATOM 1004 C CA . LYS A 1 125 ? -22.846 -2.024 63.754 1.00 80.88 125 LYS A CA 1
ATOM 1005 C C . LYS A 1 125 ? -24.026 -2.764 63.128 1.00 80.88 125 LYS A C 1
ATOM 1007 O O . LYS A 1 125 ? -24.222 -3.936 63.418 1.00 80.88 125 LYS A O 1
ATOM 1012 N N . ARG A 1 126 ? -24.790 -2.122 62.236 1.00 81.31 126 ARG A N 1
ATOM 1013 C CA . ARG A 1 126 ? -25.875 -2.800 61.503 1.00 81.31 126 ARG A CA 1
ATOM 1014 C C . ARG A 1 126 ? -25.351 -3.921 60.619 1.00 81.31 126 ARG A C 1
ATOM 1016 O O . ARG A 1 126 ? -25.934 -4.998 60.603 1.00 81.31 126 ARG A O 1
ATOM 1023 N N . ARG A 1 127 ? -24.250 -3.681 59.901 1.00 82.31 127 ARG A N 1
ATOM 1024 C CA . ARG A 1 127 ? -23.585 -4.706 59.092 1.00 82.31 127 ARG A CA 1
ATOM 1025 C C . ARG A 1 127 ? -23.125 -5.873 59.959 1.00 82.31 127 ARG A C 1
ATOM 1027 O O . ARG A 1 127 ? -23.308 -7.008 59.553 1.00 82.31 127 ARG A O 1
ATOM 1034 N N . GLU A 1 128 ? -22.553 -5.598 61.124 1.00 80.06 128 GLU A N 1
ATOM 1035 C CA . GLU A 1 128 ? -22.092 -6.612 62.073 1.00 80.06 128 GLU A CA 1
ATOM 1036 C C . GLU A 1 128 ? -23.253 -7.405 62.684 1.00 80.06 128 GLU A C 1
ATOM 1038 O O . GLU A 1 128 ? -23.170 -8.620 62.756 1.00 80.06 128 GLU A O 1
ATOM 1043 N N . GLN A 1 129 ? -24.379 -6.764 63.008 1.00 81.06 129 GLN A N 1
ATOM 1044 C CA . GLN A 1 129 ? -25.605 -7.451 63.438 1.00 81.06 129 GLN A CA 1
ATOM 1045 C C . GLN A 1 129 ? -26.214 -8.321 62.331 1.00 81.06 129 GLN A C 1
ATOM 1047 O O . GLN A 1 129 ? -26.684 -9.422 62.597 1.00 81.06 129 GLN A O 1
ATOM 1052 N N . LEU A 1 130 ? -26.207 -7.837 61.086 1.00 79.81 130 LEU A N 1
ATOM 1053 C CA . LEU A 1 130 ? -26.620 -8.612 59.916 1.00 79.81 130 LEU A CA 1
ATOM 1054 C C . LEU A 1 130 ? -25.690 -9.805 59.697 1.00 79.81 130 LEU A C 1
ATOM 1056 O O . LEU A 1 130 ? -26.167 -10.916 59.498 1.00 79.81 130 LEU A O 1
ATOM 1060 N N . LEU A 1 131 ? -24.378 -9.590 59.784 1.00 78.38 131 LEU A N 1
ATOM 1061 C CA . LEU A 1 131 ? -23.402 -10.668 59.734 1.00 78.38 131 LEU A CA 1
ATOM 1062 C C . LEU A 1 131 ? -23.611 -11.645 60.883 1.00 78.38 131 LEU A C 1
ATOM 1064 O O . LEU A 1 131 ? -23.640 -12.815 60.602 1.00 78.38 131 LEU A O 1
ATOM 1068 N N . ALA A 1 132 ? -23.856 -11.227 62.120 1.00 76.69 132 ALA A N 1
ATOM 1069 C CA . ALA A 1 132 ? -24.121 -12.160 63.217 1.00 76.69 132 ALA A CA 1
ATOM 1070 C C . ALA A 1 132 ? -25.420 -12.962 63.017 1.00 76.69 132 ALA A C 1
ATOM 1072 O O . ALA A 1 132 ? -25.509 -14.115 63.417 1.00 76.69 132 ALA A O 1
ATOM 1073 N N . ARG A 1 133 ? -26.436 -12.362 62.382 1.00 72.50 133 ARG A N 1
ATOM 1074 C CA . ARG A 1 133 ? -27.725 -13.017 62.118 1.00 72.50 133 ARG A CA 1
ATOM 1075 C C . ARG A 1 133 ? -27.674 -14.026 60.967 1.00 72.50 133 ARG A C 1
ATOM 1077 O O . ARG A 1 133 ? -28.504 -14.928 60.932 1.00 72.50 133 ARG A O 1
ATOM 1084 N N . TYR A 1 134 ? -26.763 -13.836 60.014 1.00 68.75 134 TYR A N 1
ATOM 1085 C CA . TYR A 1 134 ? -26.684 -14.628 58.780 1.00 68.75 134 TYR A CA 1
ATOM 1086 C C . TYR A 1 134 ? -25.309 -15.262 58.538 1.00 68.75 134 TYR A C 1
ATOM 1088 O O . TYR A 1 134 ? -25.128 -15.958 57.540 1.00 68.75 134 TYR A O 1
ATOM 1096 N N . SER A 1 135 ? -24.325 -15.025 59.406 1.00 67.31 135 SER A N 1
ATOM 1097 C CA . SER A 1 135 ? -23.075 -15.770 59.405 1.00 67.31 135 SER A CA 1
ATOM 1098 C C . SER A 1 135 ? -23.450 -17.179 59.776 1.00 67.31 135 SER A C 1
ATOM 1100 O O . SER A 1 135 ? -24.036 -17.401 60.833 1.00 67.31 135 SER A O 1
ATOM 1102 N N . TYR A 1 136 ? -23.122 -18.107 58.891 1.00 57.25 136 TYR A N 1
ATOM 1103 C CA . TYR A 1 136 ? -23.154 -19.517 59.206 1.00 57.25 136 TYR A CA 1
ATOM 1104 C C . TYR A 1 136 ? -22.405 -19.705 60.526 1.00 57.25 136 TYR A C 1
ATOM 1106 O O . TYR A 1 136 ? -21.205 -19.433 60.592 1.00 57.25 136 TYR A O 1
ATOM 1114 N N . GLU A 1 137 ? -23.123 -20.091 61.583 1.00 58.75 137 GLU A N 1
ATOM 1115 C CA . GLU A 1 137 ? -22.489 -20.723 62.731 1.00 58.75 137 GLU A CA 1
ATOM 1116 C C . GLU A 1 137 ? -21.811 -21.963 62.151 1.00 58.75 137 GLU A C 1
ATOM 1118 O O . GLU A 1 137 ? -22.479 -22.918 61.750 1.00 58.75 137 GLU A O 1
ATOM 1123 N N . LEU A 1 138 ? -20.499 -21.857 61.933 1.00 57.81 138 LEU A N 1
ATOM 1124 C CA . LEU A 1 138 ? -19.692 -22.969 61.462 1.00 57.81 138 LEU A CA 1
ATOM 1125 C C . LEU A 1 138 ? -19.812 -24.067 62.514 1.00 57.81 138 LEU A C 1
ATOM 1127 O O . LEU A 1 138 ? -19.738 -23.780 63.709 1.00 57.81 138 LEU A O 1
ATOM 1131 N N . ASP A 1 139 ? -20.057 -25.289 62.054 1.00 62.88 139 ASP A N 1
ATOM 1132 C CA . ASP A 1 139 ? -20.176 -26.443 62.936 1.00 62.88 139 ASP A CA 1
ATOM 1133 C C . ASP A 1 139 ? -18.862 -26.561 63.731 1.00 62.88 139 ASP A C 1
ATOM 1135 O O . ASP A 1 139 ? -17.771 -26.517 63.153 1.00 62.88 139 ASP A O 1
ATOM 1139 N N . GLU A 1 140 ? -18.960 -26.591 6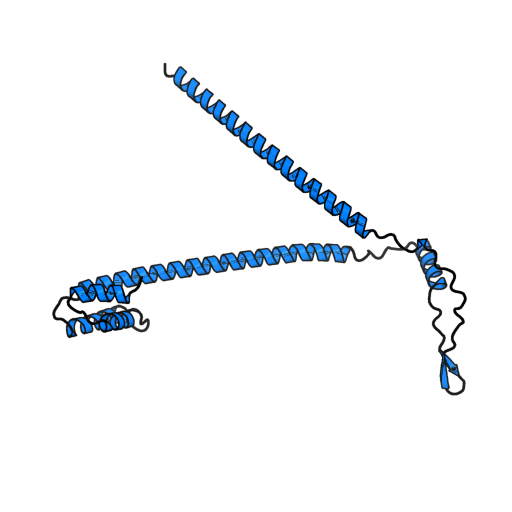5.061 1.00 61.88 140 GLU A N 1
ATOM 1140 C CA . GLU A 1 140 ? -17.785 -26.637 65.932 1.00 61.88 140 GLU A CA 1
ATOM 1141 C C . GLU A 1 140 ? -17.199 -28.051 65.899 1.00 61.88 140 GLU A C 1
ATOM 1143 O O . GLU A 1 140 ? -17.912 -29.045 66.059 1.00 61.88 140 GLU A O 1
ATOM 1148 N N . VAL A 1 141 ? -15.889 -28.133 65.664 1.00 62.59 141 VAL A N 1
ATOM 1149 C CA . VAL A 1 141 ? -15.130 -29.382 65.755 1.00 62.59 141 VAL A CA 1
ATOM 1150 C C . VAL A 1 141 ? -14.566 -29.460 67.165 1.00 62.59 141 VAL A C 1
ATOM 1152 O O . VAL A 1 141 ? -13.755 -28.614 67.548 1.00 62.59 141 VAL A O 1
ATOM 1155 N N . VAL A 1 142 ? -15.015 -30.444 67.937 1.00 67.56 142 VAL A N 1
ATOM 1156 C CA . VAL A 1 142 ? -14.573 -30.673 69.317 1.00 67.56 142 VAL A CA 1
ATOM 1157 C C . VAL A 1 142 ? -13.800 -31.993 69.350 1.00 67.56 142 VAL A C 1
ATOM 1159 O O . VAL A 1 142 ? -14.245 -32.987 68.779 1.00 67.56 142 VAL A O 1
ATOM 1162 N N . GLU A 1 143 ? -12.617 -31.998 69.969 1.00 64.44 143 GLU A N 1
ATOM 1163 C CA . GLU A 1 143 ? -11.864 -33.232 70.232 1.00 64.44 143 GLU A CA 1
ATOM 1164 C C . GLU A 1 143 ? -12.445 -33.919 71.469 1.00 64.44 143 GLU A C 1
ATOM 1166 O O . GLU A 1 143 ? -12.496 -33.331 72.554 1.00 64.44 143 GLU A O 1
ATOM 1171 N N . ASN A 1 144 ? -12.887 -35.163 71.300 1.00 64.69 144 ASN A N 1
ATOM 1172 C CA . ASN A 1 144 ? -13.333 -35.999 72.410 1.00 64.69 144 ASN A CA 1
ATOM 1173 C C . ASN A 1 144 ? -12.127 -36.508 73.228 1.00 64.69 144 ASN A C 1
ATOM 1175 O O . ASN A 1 144 ? -10.984 -36.434 72.778 1.00 64.69 144 ASN A O 1
ATOM 1179 N N . GLU A 1 145 ? -12.371 -37.063 74.422 1.00 65.75 145 GLU A N 1
ATOM 1180 C CA . GLU A 1 145 ? -11.323 -37.565 75.339 1.00 65.75 145 GLU A CA 1
ATOM 1181 C C . GLU A 1 145 ? -10.407 -38.649 74.722 1.00 65.75 145 GLU A C 1
ATOM 1183 O O . GLU A 1 145 ? -9.299 -38.860 75.213 1.00 65.75 145 GLU A O 1
ATOM 1188 N N . ASP A 1 146 ? -10.820 -39.267 73.611 1.00 66.56 146 ASP A N 1
ATOM 1189 C CA . ASP A 1 146 ? -10.052 -40.259 72.844 1.00 66.56 146 ASP A CA 1
ATOM 1190 C C . ASP A 1 146 ? -9.202 -39.659 71.697 1.00 66.56 146 ASP A C 1
ATOM 1192 O O . ASP A 1 146 ? -8.543 -40.391 70.958 1.00 66.56 146 ASP A O 1
ATOM 1196 N N . GLY A 1 147 ? -9.174 -38.329 71.539 1.00 63.81 147 GLY A N 1
ATOM 1197 C CA . GLY A 1 147 ? -8.337 -37.634 70.548 1.00 63.81 147 GLY A CA 1
ATOM 1198 C C . GLY A 1 147 ? -8.851 -37.691 69.103 1.00 63.81 147 GLY A C 1
ATOM 1199 O O . GLY A 1 147 ? -8.118 -37.342 68.178 1.00 63.81 147 GLY A O 1
ATOM 1200 N N . GLU A 1 148 ? -10.097 -38.117 68.890 1.00 61.16 148 GLU A N 1
ATOM 1201 C CA . GLU A 1 148 ? -10.764 -38.074 67.585 1.00 61.16 148 GLU A CA 1
ATOM 1202 C C . GLU A 1 148 ? -11.622 -36.804 67.453 1.00 61.16 148 GLU A C 1
ATOM 1204 O O . GLU A 1 148 ? -12.330 -36.404 68.382 1.00 61.16 148 GLU A O 1
ATOM 1209 N N . ALA A 1 149 ? -11.543 -36.152 66.288 1.00 59.34 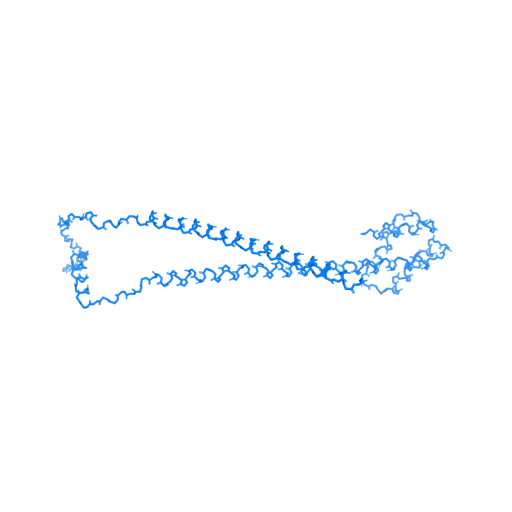149 ALA A N 1
ATOM 1210 C CA . ALA A 1 149 ? -12.266 -34.918 65.992 1.00 59.34 149 ALA A CA 1
ATOM 1211 C C . ALA A 1 149 ? -13.706 -35.222 65.543 1.00 59.34 149 ALA A C 1
ATOM 1213 O O . ALA A 1 149 ? -13.915 -35.742 64.443 1.00 59.34 149 ALA A O 1
ATOM 1214 N N . GLU A 1 150 ? -14.698 -34.861 66.362 1.00 69.62 150 GLU A N 1
ATOM 1215 C CA . GLU A 1 150 ? -16.119 -35.021 66.039 1.00 69.62 150 GLU A CA 1
ATOM 1216 C C . GLU A 1 150 ? -16.754 -33.668 65.668 1.00 69.62 150 GLU A C 1
ATOM 1218 O O . GLU A 1 150 ? -16.517 -32.641 66.308 1.00 69.62 150 GLU A O 1
ATOM 1223 N N . ILE A 1 151 ? -17.546 -33.653 64.589 1.00 69.88 151 ILE A N 1
ATOM 1224 C CA . ILE A 1 151 ? -18.218 -32.445 64.087 1.00 69.88 151 ILE A CA 1
ATOM 1225 C C . ILE A 1 151 ? -19.609 -32.364 64.716 1.00 69.88 151 ILE A C 1
ATOM 1227 O O . ILE A 1 151 ? -20.486 -33.169 64.391 1.00 69.88 151 ILE A O 1
ATOM 1231 N N . GLN A 1 152 ? -19.837 -31.371 65.576 1.00 66.69 152 GLN A N 1
ATOM 1232 C CA . GLN A 1 152 ? -21.140 -31.162 66.201 1.00 66.69 152 GLN A CA 1
ATOM 1233 C C . GLN A 1 152 ? -22.001 -30.233 65.330 1.00 66.69 152 GLN A C 1
ATOM 1235 O O . GLN A 1 152 ? -21.828 -29.013 65.311 1.00 66.69 152 GLN A O 1
ATOM 1240 N N . TYR A 1 153 ? -22.936 -30.819 64.578 1.00 63.19 153 TYR A N 1
ATOM 1241 C CA . TYR A 1 153 ? -23.849 -30.075 63.707 1.00 63.19 153 TYR A CA 1
ATOM 1242 C C . TYR A 1 153 ? -24.924 -29.351 64.528 1.00 63.19 153 TYR A C 1
ATOM 1244 O O . TYR A 1 153 ? -25.711 -29.988 65.233 1.00 63.19 153 TYR A O 1
ATOM 1252 N N . LYS A 1 154 ? -25.007 -28.022 64.407 1.00 60.50 154 LYS A N 1
ATOM 1253 C CA . LYS A 1 154 ? -26.105 -27.243 65.006 1.00 60.50 154 LYS A CA 1
ATOM 1254 C C . LYS A 1 154 ? -27.346 -27.287 64.107 1.00 60.50 154 LYS A C 1
ATOM 1256 O O . LYS A 1 154 ? -27.238 -27.152 62.891 1.00 60.50 154 LYS A O 1
ATOM 1261 N N . ASP A 1 155 ? -28.532 -27.465 64.695 1.00 55.69 155 ASP A N 1
ATOM 1262 C CA . ASP A 1 155 ? -29.802 -27.603 63.964 1.00 55.69 155 ASP A CA 1
ATOM 1263 C C . ASP A 1 155 ? -30.192 -26.293 63.240 1.00 55.69 155 ASP A C 1
ATOM 1265 O O . ASP A 1 155 ? -30.393 -25.247 63.860 1.00 55.69 155 ASP A O 1
ATOM 1269 N N . ARG A 1 156 ? -30.281 -26.347 61.901 1.00 59.38 156 ARG A N 1
ATOM 1270 C CA . ARG A 1 156 ? -30.503 -25.195 60.996 1.00 59.38 156 ARG A CA 1
ATOM 1271 C C . ARG A 1 156 ? -31.958 -25.034 60.542 1.00 59.38 156 ARG A C 1
ATOM 1273 O O . ARG A 1 156 ? -32.236 -24.271 59.617 1.00 59.38 156 ARG A O 1
ATOM 1280 N N . SER A 1 157 ? -32.903 -25.720 61.176 1.00 56.53 157 SER A N 1
ATOM 1281 C CA . SER A 1 157 ? -34.321 -25.739 60.777 1.00 56.53 157 SER A CA 1
ATOM 1282 C C . SER A 1 157 ? -35.080 -24.403 60.941 1.00 56.53 157 SER A C 1
ATOM 1284 O O . SER A 1 157 ? -36.229 -24.299 60.518 1.00 56.53 157 SER A O 1
ATOM 1286 N N . ALA A 1 158 ? -34.454 -23.348 61.479 1.00 56.12 158 ALA A N 1
ATOM 1287 C CA . ALA A 1 158 ? -35.088 -22.051 61.757 1.00 56.12 158 ALA A CA 1
ATOM 1288 C C . ALA A 1 158 ? -34.720 -20.900 60.786 1.00 56.12 158 ALA A C 1
ATOM 1290 O O . ALA A 1 158 ? -34.856 -19.723 61.145 1.00 56.12 158 ALA A O 1
ATOM 1291 N N . ILE A 1 159 ? -34.252 -21.182 59.563 1.00 58.22 159 ILE A N 1
ATOM 1292 C CA . ILE A 1 159 ? -33.971 -20.127 58.570 1.00 58.22 159 ILE A CA 1
ATOM 1293 C C . ILE A 1 159 ? -35.296 -19.619 57.980 1.00 58.22 159 ILE A C 1
ATOM 1295 O O . ILE A 1 159 ? -35.883 -20.212 57.080 1.00 58.22 159 ILE A O 1
ATOM 1299 N N . LYS A 1 160 ? -35.771 -18.507 58.552 1.00 57.69 160 LYS A N 1
ATOM 1300 C CA . LYS A 1 160 ? -36.969 -17.754 58.154 1.00 57.69 160 LYS A CA 1
ATOM 1301 C C . LYS A 1 160 ? -36.944 -17.365 56.674 1.00 57.69 160 LYS A C 1
ATOM 1303 O O . LYS A 1 160 ? -35.917 -16.914 56.171 1.00 57.69 160 LYS A O 1
ATOM 1308 N N . GLU A 1 161 ? -38.116 -17.486 56.053 1.00 57.97 161 GLU A N 1
ATOM 1309 C CA . GLU A 1 161 ? -38.482 -17.057 54.699 1.00 57.97 161 GLU A CA 1
ATOM 1310 C C . GLU A 1 161 ? -37.712 -15.811 54.235 1.00 57.97 161 GLU A C 1
ATOM 1312 O O . GLU A 1 161 ? -37.804 -14.729 54.822 1.00 57.97 161 GLU A O 1
ATOM 1317 N N . ILE A 1 162 ? -36.932 -15.977 53.166 1.00 56.19 162 ILE A N 1
ATOM 1318 C CA . ILE A 1 162 ? -36.217 -14.890 52.501 1.00 56.19 162 ILE A CA 1
ATOM 1319 C C . ILE A 1 162 ? -37.267 -14.044 51.773 1.00 56.19 162 ILE A C 1
ATOM 1321 O O . ILE A 1 162 ? -37.857 -14.486 50.792 1.00 56.19 162 ILE A O 1
ATOM 1325 N N . SER A 1 163 ? -37.515 -12.832 52.270 1.00 56.97 163 SER A N 1
ATOM 1326 C CA . SER A 1 163 ? -38.442 -11.874 51.661 1.00 56.97 163 SER A CA 1
ATOM 1327 C C . SER A 1 163 ? -38.024 -11.520 50.227 1.00 56.97 163 SER A C 1
ATOM 1329 O O . SER A 1 163 ? -36.879 -11.114 50.007 1.00 56.97 163 SER A O 1
ATOM 1331 N N . GLU A 1 164 ? -38.970 -11.589 49.285 1.00 58.16 164 GLU A N 1
ATOM 1332 C CA . GLU A 1 164 ? -38.831 -11.248 47.852 1.00 58.16 164 GLU A CA 1
ATOM 1333 C C . GLU A 1 164 ? -38.233 -9.853 47.578 1.00 58.16 164 GLU A C 1
ATOM 1335 O O . GLU A 1 164 ? -37.655 -9.622 46.520 1.00 58.16 164 GLU A O 1
ATOM 1340 N N . ASP A 1 165 ? -38.285 -8.943 48.554 1.00 58.78 165 ASP A N 1
ATOM 1341 C CA . ASP A 1 165 ? -37.778 -7.564 48.471 1.00 58.78 165 ASP A CA 1
ATOM 1342 C C . ASP A 1 165 ? -36.233 -7.457 48.391 1.00 58.78 165 ASP A C 1
ATOM 1344 O O . ASP A 1 165 ? -35.668 -6.386 48.170 1.00 58.78 165 ASP A O 1
ATOM 1348 N N . LEU A 1 166 ? -35.511 -8.575 48.553 1.00 56.72 166 LEU A N 1
ATOM 1349 C CA . LEU A 1 166 ? -34.050 -8.651 48.386 1.00 56.72 166 LEU A CA 1
ATOM 1350 C C . LEU A 1 166 ? -33.610 -8.988 46.950 1.00 56.72 166 LEU A C 1
ATOM 1352 O O . LEU A 1 166 ? -32.415 -8.913 46.641 1.00 56.72 166 LEU A O 1
ATOM 1356 N N . LEU A 1 167 ? -34.544 -9.326 46.055 1.00 62.16 167 LEU A N 1
ATOM 1357 C CA . LEU A 1 167 ? -34.262 -9.535 44.636 1.00 62.16 167 LEU A CA 1
ATOM 1358 C C . LEU A 1 167 ? -34.214 -8.173 43.933 1.00 62.16 167 LEU A C 1
ATOM 1360 O O . LEU A 1 167 ? -35.224 -7.633 43.490 1.00 62.16 167 LEU A O 1
ATOM 1364 N N . GLN A 1 168 ? -33.017 -7.590 43.844 1.00 63.75 168 GLN A N 1
ATOM 1365 C CA . GLN A 1 168 ? -32.800 -6.337 43.119 1.00 63.75 168 GLN A CA 1
ATOM 1366 C C . GLN A 1 168 ? -33.312 -6.462 41.675 1.00 63.75 168 GLN A C 1
ATOM 1368 O O . GLN A 1 168 ? -32.825 -7.286 40.900 1.00 63.75 168 GLN A O 1
ATOM 1373 N N . ALA A 1 169 ? -34.294 -5.630 41.318 1.00 68.44 169 ALA A N 1
ATOM 1374 C CA . ALA A 1 169 ? -34.902 -5.620 39.992 1.00 68.44 169 ALA A CA 1
ATOM 1375 C C . ALA A 1 169 ? -33.847 -5.482 38.876 1.00 68.44 169 ALA A C 1
ATOM 1377 O O . ALA A 1 169 ? -32.867 -4.741 38.997 1.00 68.44 169 ALA A O 1
ATOM 1378 N N . ASN A 1 170 ? -34.062 -6.192 37.765 1.00 71.00 170 ASN A N 1
ATOM 1379 C CA . ASN A 1 170 ? -33.130 -6.259 36.641 1.00 71.00 170 ASN A CA 1
ATOM 1380 C C . ASN A 1 170 ? -32.979 -4.892 35.938 1.00 71.00 170 ASN A C 1
ATOM 1382 O O . ASN A 1 170 ? -33.772 -4.523 35.072 1.00 71.00 170 ASN A O 1
ATOM 1386 N N . ARG A 1 171 ? -31.912 -4.166 36.291 1.00 77.75 171 ARG A N 1
ATOM 1387 C CA . ARG A 1 171 ? -31.541 -2.849 35.739 1.00 77.75 171 ARG A CA 1
ATOM 1388 C C . ARG A 1 171 ? -30.908 -2.893 34.345 1.00 77.75 171 ARG A C 1
ATOM 1390 O O . ARG A 1 171 ? -30.690 -1.838 33.751 1.00 77.75 171 ARG A O 1
ATOM 1397 N N . ASN A 1 172 ? -30.618 -4.073 33.793 1.00 80.38 172 ASN A N 1
ATOM 1398 C CA . ASN A 1 172 ? -29.941 -4.179 32.494 1.00 80.38 172 ASN A CA 1
ATOM 1399 C C . ASN A 1 172 ? -30.837 -3.676 31.357 1.00 80.38 172 ASN A C 1
ATOM 1401 O O . ASN A 1 172 ? -30.365 -3.027 30.426 1.00 80.38 172 ASN A O 1
ATOM 1405 N N . THR A 1 173 ? -32.141 -3.933 31.456 1.00 81.50 173 THR A 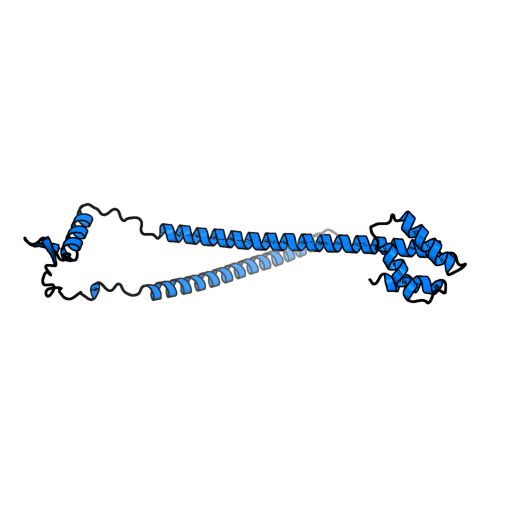N 1
ATOM 1406 C CA . THR A 1 173 ? -33.134 -3.514 30.456 1.00 81.50 173 THR A CA 1
ATOM 1407 C C . THR A 1 173 ? -33.224 -1.989 30.351 1.00 81.50 173 THR A C 1
ATOM 1409 O O . THR A 1 173 ? -33.204 -1.430 29.253 1.00 81.50 173 THR A O 1
ATOM 1412 N N . GLU A 1 174 ? -33.235 -1.301 31.491 1.00 83.69 174 GLU A N 1
ATOM 1413 C CA . GLU A 1 174 ? -33.280 0.157 31.566 1.00 83.69 174 GLU A CA 1
ATOM 1414 C C . GLU A 1 174 ? -31.990 0.794 31.032 1.00 83.69 174 GLU A C 1
ATOM 1416 O O . GLU A 1 174 ? -32.041 1.741 30.246 1.00 83.69 174 GLU A O 1
ATOM 1421 N N . GLN A 1 175 ? -30.830 0.220 31.366 1.00 83.69 175 GLN A N 1
ATOM 1422 C CA . GLN A 1 175 ? -29.537 0.692 30.866 1.00 83.69 175 GLN A CA 1
ATOM 1423 C C . GLN A 1 175 ? -29.402 0.558 29.344 1.00 83.69 175 GLN A C 1
ATOM 1425 O O . GLN A 1 175 ? -28.867 1.458 28.692 1.00 83.69 175 GLN A O 1
ATOM 1430 N N . VAL A 1 176 ? -29.884 -0.543 28.758 1.00 87.62 176 VAL A N 1
ATOM 1431 C CA . VAL A 1 176 ? -29.876 -0.730 27.298 1.00 87.62 176 VAL A CA 1
ATOM 1432 C C . VAL A 1 176 ? -30.769 0.313 26.625 1.00 87.62 176 VAL A C 1
ATOM 1434 O O . VAL A 1 176 ? -30.331 0.972 25.680 1.00 87.62 176 VAL A O 1
ATOM 1437 N N . LYS A 1 177 ? -31.973 0.540 27.165 1.00 90.38 177 LYS A N 1
ATOM 1438 C CA . LYS A 1 177 ? -32.917 1.536 26.642 1.00 90.38 177 LYS A CA 1
ATOM 1439 C C . LYS A 1 177 ? -32.344 2.957 26.678 1.00 90.38 177 LYS A C 1
ATOM 1441 O O . LYS A 1 177 ? -32.456 3.683 25.693 1.00 90.38 177 LYS A O 1
ATOM 1446 N N . GLN A 1 178 ? -31.685 3.342 27.772 1.00 90.50 178 GLN A N 1
ATOM 1447 C CA . GLN A 1 178 ? -31.042 4.656 27.893 1.00 90.50 178 GLN A CA 1
ATOM 1448 C C . GLN A 1 178 ? -29.893 4.833 26.888 1.00 90.50 178 GLN A C 1
ATOM 1450 O O . GLN A 1 178 ? -29.791 5.876 26.242 1.00 90.50 178 GLN A O 1
ATOM 1455 N N . LYS A 1 179 ? -29.054 3.806 26.697 1.00 90.38 179 LYS A N 1
ATOM 1456 C CA . LYS A 1 179 ? -27.957 3.847 25.713 1.00 90.38 179 LYS A CA 1
ATOM 1457 C C . LYS A 1 179 ? -28.466 3.992 24.279 1.00 90.38 179 LYS A C 1
ATOM 1459 O O . LYS A 1 179 ? -27.871 4.730 23.494 1.00 90.38 179 LYS A O 1
ATOM 1464 N N . GLU A 1 180 ? -29.549 3.305 23.928 1.00 91.88 180 GLU A N 1
ATOM 1465 C CA . GLU A 1 180 ? -30.149 3.402 22.596 1.00 91.88 180 GLU A CA 1
ATOM 1466 C C . GLU A 1 180 ? -30.750 4.792 22.339 1.00 91.88 180 GLU A C 1
ATOM 1468 O O . GLU A 1 180 ? -30.510 5.386 21.285 1.00 91.88 180 GLU A O 1
ATOM 1473 N N . GLN A 1 181 ? -31.471 5.344 23.320 1.00 92.50 181 GLN A N 1
ATOM 1474 C CA . GLN A 1 181 ? -32.027 6.697 23.239 1.00 92.50 181 GLN A CA 1
ATOM 1475 C C . GLN A 1 181 ? -30.928 7.745 23.055 1.00 92.50 181 GLN A C 1
ATOM 1477 O O . GLN A 1 181 ? -30.999 8.550 22.127 1.00 92.50 181 GLN A O 1
ATOM 1482 N N . PHE A 1 182 ? -29.866 7.664 23.856 1.00 92.56 182 PHE A N 1
ATOM 1483 C CA . PHE A 1 182 ? -28.731 8.575 23.753 1.00 92.56 182 PHE A CA 1
ATOM 1484 C C . PHE A 1 182 ? -28.050 8.512 22.377 1.00 92.56 182 PHE A C 1
ATOM 1486 O O . PHE A 1 182 ? -27.746 9.547 21.785 1.00 92.56 182 PHE A O 1
ATOM 1493 N N . ARG A 1 183 ? -27.870 7.310 21.807 1.00 92.31 183 ARG A N 1
ATOM 1494 C CA . ARG A 1 183 ? -27.332 7.150 20.443 1.00 92.31 183 ARG A CA 1
ATOM 1495 C C . ARG A 1 183 ? -28.225 7.804 19.390 1.00 92.31 183 ARG A C 1
ATOM 1497 O O . ARG A 1 183 ? -27.719 8.483 18.498 1.00 92.31 183 ARG A O 1
ATOM 1504 N N . ARG A 1 184 ? -29.547 7.635 19.493 1.00 92.50 184 ARG A N 1
ATOM 1505 C CA . ARG A 1 184 ? -30.506 8.281 18.582 1.00 92.50 184 ARG A CA 1
ATOM 1506 C C . ARG A 1 184 ? -30.430 9.803 18.656 1.00 92.50 184 ARG A C 1
ATOM 1508 O O . ARG A 1 184 ? -30.424 10.461 17.617 1.00 92.50 184 ARG A O 1
ATOM 1515 N N . GLU A 1 185 ? -30.352 10.356 19.860 1.00 93.44 185 GLU A N 1
ATOM 1516 C CA . GLU A 1 185 ? -30.243 11.801 20.070 1.00 93.44 185 GLU A CA 1
ATOM 1517 C C . GLU A 1 185 ? -28.925 12.363 19.530 1.00 93.44 185 GLU A C 1
ATOM 1519 O O . GLU A 1 185 ? -28.934 13.399 18.866 1.00 93.44 185 GLU A O 1
ATOM 1524 N N . GLN A 1 186 ? -27.807 11.655 19.723 1.00 92.88 186 GLN A N 1
ATOM 1525 C CA . GLN A 1 186 ? -26.516 12.047 19.155 1.00 92.88 186 GLN A CA 1
ATOM 1526 C C . GLN A 1 186 ? -26.540 12.083 17.625 1.00 92.88 186 GLN A C 1
ATOM 1528 O O . GLN A 1 186 ? -26.119 13.080 17.040 1.00 92.88 186 GLN A O 1
ATOM 1533 N N . MET A 1 187 ? -27.076 11.045 16.976 1.00 90.69 187 MET A N 1
ATOM 1534 C CA . MET A 1 187 ? -27.184 11.004 15.512 1.00 90.69 187 MET A CA 1
ATOM 1535 C C . MET A 1 187 ? -28.069 12.133 14.978 1.00 90.69 187 MET A C 1
ATOM 1537 O O . MET A 1 187 ? -27.723 12.790 13.996 1.00 90.69 187 MET A O 1
ATOM 1541 N N . ARG A 1 188 ? -29.193 12.410 15.652 1.00 94.62 188 ARG A N 1
ATOM 1542 C CA . ARG A 1 188 ? -30.074 13.525 15.288 1.00 94.62 188 ARG A CA 1
ATOM 1543 C C . ARG A 1 188 ? -29.356 14.868 15.413 1.00 94.62 188 ARG A C 1
ATOM 1545 O O . ARG A 1 188 ? -29.445 15.683 14.498 1.00 94.62 188 ARG A O 1
ATOM 1552 N N . LYS A 1 189 ? -28.619 15.076 16.505 1.00 95.44 189 LYS A N 1
ATOM 1553 C CA . LYS A 1 189 ? -27.855 16.305 16.733 1.00 95.44 189 LYS A CA 1
ATOM 1554 C C . LYS A 1 189 ? -26.763 16.500 15.679 1.00 95.44 189 LYS A C 1
ATOM 1556 O O . LYS A 1 189 ? -26.657 17.587 15.125 1.00 95.44 189 LYS A O 1
ATOM 1561 N N . GLN A 1 190 ? -26.003 15.454 15.351 1.00 92.25 190 GLN A N 1
ATOM 1562 C CA . GLN A 1 190 ? -24.967 15.517 14.310 1.00 92.25 190 GLN A CA 1
ATOM 1563 C C . GLN A 1 190 ? -25.552 15.880 12.941 1.00 92.25 190 GLN A C 1
ATOM 1565 O O . GLN A 1 190 ? -25.019 16.749 12.255 1.00 92.25 190 GLN A O 1
ATOM 1570 N N . HIS A 1 191 ? -26.686 15.281 12.577 1.00 94.81 191 HIS A N 1
ATOM 1571 C CA . HIS A 1 191 ? -27.372 15.595 11.326 1.00 94.81 191 HIS A CA 1
ATOM 1572 C C . HIS A 1 191 ? -27.906 17.041 11.294 1.00 94.81 191 HIS A C 1
ATOM 1574 O O . HIS A 1 191 ? -27.807 17.726 10.275 1.00 94.81 191 HIS A O 1
ATOM 1580 N N . GLU A 1 192 ? -28.467 17.533 12.403 1.00 94.56 192 GLU A N 1
ATOM 1581 C CA . GLU A 1 192 ? -28.908 18.929 12.520 1.00 94.56 192 GLU A CA 1
ATOM 1582 C C . GLU A 1 192 ? -27.723 19.910 12.408 1.00 94.56 192 GLU A C 1
ATOM 1584 O O . GLU A 1 192 ? -27.815 20.890 11.662 1.00 94.56 192 GLU A O 1
ATOM 1589 N N . GLU A 1 193 ? -26.590 19.614 13.052 1.00 94.88 193 GLU A N 1
ATOM 1590 C CA . GLU A 1 193 ? -25.357 20.407 12.949 1.00 94.88 193 GLU A CA 1
ATOM 1591 C C . GLU A 1 193 ? -24.789 20.422 11.522 1.00 94.88 193 GLU A C 1
ATOM 1593 O O . GLU A 1 193 ? -24.408 21.481 11.017 1.00 94.88 193 GLU A O 1
ATOM 1598 N N . GLU A 1 194 ? -24.747 19.275 10.842 1.00 93.25 194 GLU A N 1
ATOM 1599 C CA . GLU A 1 194 ? -24.282 19.180 9.454 1.00 93.25 194 GLU A CA 1
ATOM 1600 C C . GLU A 1 194 ? -25.180 19.987 8.510 1.00 93.25 194 GLU A C 1
ATOM 1602 O O . GLU A 1 194 ? -24.694 20.771 7.686 1.00 93.25 194 GLU A O 1
ATOM 1607 N N . LYS A 1 195 ? -26.502 19.879 8.680 1.00 95.56 195 LYS A N 1
ATOM 1608 C CA . LYS A 1 195 ? -27.473 20.659 7.909 1.00 95.56 195 LYS A CA 1
ATOM 1609 C C . LYS A 1 195 ? -27.285 22.161 8.121 1.00 95.56 195 LYS A C 1
ATOM 1611 O O . LYS A 1 195 ? -27.355 22.926 7.157 1.00 95.56 195 LYS A O 1
ATOM 1616 N N . GLU A 1 196 ? -27.023 22.599 9.352 1.00 93.81 196 GLU A N 1
ATOM 1617 C CA . GLU A 1 196 ? -26.763 24.008 9.653 1.00 93.81 196 GLU A CA 1
ATOM 1618 C C . GLU A 1 196 ? -25.441 24.494 9.037 1.00 93.81 196 GLU A C 1
ATOM 1620 O O . GLU A 1 196 ? -25.399 25.583 8.454 1.00 93.81 196 GLU A O 1
ATOM 1625 N N . ARG A 1 197 ? -24.373 23.686 9.099 1.00 92.94 197 ARG A N 1
ATOM 1626 C CA . ARG A 1 197 ? -23.085 23.992 8.449 1.00 92.94 197 ARG A CA 1
ATOM 1627 C C . ARG A 1 197 ? -23.246 24.141 6.939 1.00 92.94 197 ARG A C 1
ATOM 1629 O O . ARG A 1 197 ? -22.799 25.143 6.378 1.00 92.94 197 ARG A O 1
ATOM 1636 N N . ASN A 1 198 ? -23.946 23.204 6.302 1.00 92.81 198 ASN A N 1
ATOM 1637 C CA . ASN A 1 198 ? -24.218 23.244 4.867 1.00 92.81 198 ASN A CA 1
ATOM 1638 C C . ASN A 1 198 ? -25.056 24.473 4.486 1.00 92.81 198 ASN A C 1
ATOM 1640 O O . ASN A 1 198 ? -24.743 25.149 3.503 1.00 92.81 198 ASN A O 1
ATOM 1644 N N . ARG A 1 199 ? -26.061 24.835 5.299 1.00 95.31 199 ARG A N 1
ATOM 1645 C CA . ARG A 1 199 ? -26.859 26.053 5.084 1.00 95.31 199 ARG A CA 1
ATOM 1646 C C . ARG A 1 199 ? -25.996 27.316 5.137 1.00 95.31 199 ARG A C 1
ATOM 1648 O O . ARG A 1 199 ? -26.039 28.117 4.206 1.00 95.31 199 ARG A O 1
ATOM 1655 N N . LYS A 1 200 ? -25.163 27.464 6.174 1.00 93.19 200 LYS A N 1
ATOM 1656 C CA . LYS A 1 200 ? -24.254 28.616 6.332 1.00 93.19 200 LYS A CA 1
ATOM 1657 C C . LYS A 1 200 ? -23.260 28.730 5.175 1.00 93.19 200 LYS A C 1
ATOM 1659 O O . LYS A 1 200 ? -22.956 29.834 4.727 1.00 93.19 200 LYS A O 1
ATOM 1664 N N . LEU A 1 201 ? -22.759 27.601 4.674 1.00 92.25 201 LEU A N 1
ATOM 1665 C CA . LEU A 1 201 ? -21.815 27.577 3.558 1.00 92.25 201 LEU A CA 1
ATOM 1666 C C . LEU A 1 201 ? -22.475 28.023 2.245 1.00 92.25 201 LEU A C 1
ATOM 1668 O O . LEU A 1 201 ? -21.892 28.828 1.516 1.00 92.25 201 LEU A O 1
ATOM 1672 N N . LEU A 1 202 ? -23.707 27.578 1.978 1.00 92.06 202 LEU A N 1
ATOM 1673 C CA . LEU A 1 202 ? -24.492 28.028 0.825 1.00 92.06 202 LEU A CA 1
ATOM 1674 C C . LEU A 1 202 ? -24.823 29.524 0.898 1.00 92.06 202 LEU A C 1
ATOM 1676 O O . LEU A 1 202 ? -24.616 30.237 -0.084 1.00 92.06 202 LEU A O 1
ATOM 1680 N N . GLU A 1 203 ? -25.274 30.016 2.055 1.00 92.56 203 GLU A N 1
ATOM 1681 C CA . GLU A 1 203 ? -25.549 31.445 2.277 1.00 92.56 203 GLU A CA 1
ATOM 1682 C C . GLU A 1 203 ? -24.289 32.297 2.038 1.00 92.56 203 GLU A C 1
ATOM 1684 O O . GLU A 1 203 ? -24.338 33.308 1.329 1.00 92.56 203 GLU A O 1
ATOM 1689 N N . LYS A 1 204 ? -23.127 31.853 2.542 1.00 93.25 204 LYS A N 1
ATOM 1690 C CA . LYS A 1 204 ? -21.838 32.524 2.310 1.00 93.25 204 LYS A CA 1
ATOM 1691 C C . LYS A 1 204 ? -21.485 32.579 0.822 1.00 93.25 204 LYS A C 1
ATOM 1693 O O . LYS A 1 204 ? -21.146 33.650 0.320 1.00 93.25 204 LYS A O 1
ATOM 1698 N N . GLN A 1 205 ? -21.618 31.463 0.102 1.00 90.44 205 GLN A N 1
ATOM 1699 C CA . GLN A 1 205 ? -21.358 31.427 -1.340 1.00 90.44 205 GLN A CA 1
ATOM 1700 C C . GLN A 1 205 ? -22.290 32.357 -2.127 1.00 90.44 205 GLN A C 1
ATOM 1702 O O . GLN A 1 205 ? -21.842 33.017 -3.066 1.00 90.44 205 GLN A O 1
ATOM 1707 N N . GLN A 1 206 ? -23.578 32.422 -1.775 1.00 92.31 206 GLN A N 1
ATOM 1708 C CA . GLN A 1 206 ? -24.526 33.327 -2.432 1.00 92.31 206 GLN A CA 1
ATOM 1709 C C . GLN A 1 206 ? -24.149 34.793 -2.200 1.00 92.31 206 GLN A C 1
ATOM 1711 O O . GLN A 1 206 ? -24.079 35.570 -3.154 1.00 92.31 206 GLN A O 1
ATOM 1716 N N . HIS A 1 207 ? -23.813 35.155 -0.963 1.00 90.56 207 HIS A N 1
ATOM 1717 C CA . HIS A 1 207 ? -23.400 36.511 -0.622 1.00 90.56 207 HIS A CA 1
ATOM 1718 C C . HIS A 1 207 ? -22.094 36.929 -1.319 1.00 90.56 207 HIS A C 1
ATOM 1720 O O . HIS A 1 207 ? -21.983 38.058 -1.806 1.00 90.56 207 HIS A O 1
ATOM 1726 N N . ASP A 1 208 ? -21.120 36.024 -1.439 1.00 89.44 208 ASP A N 1
ATOM 1727 C CA . ASP A 1 208 ? -19.878 36.291 -2.171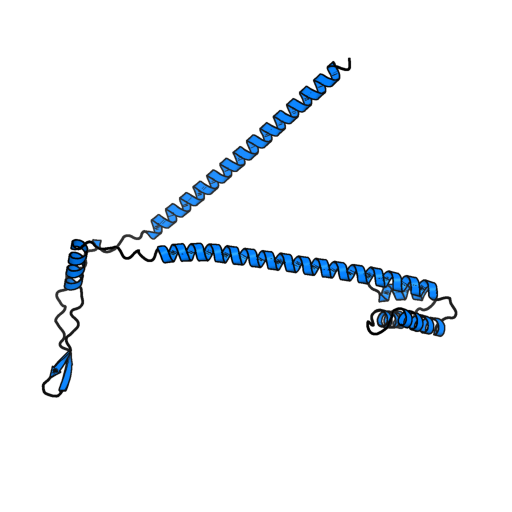 1.00 89.44 208 ASP A CA 1
ATOM 1728 C C . ASP A 1 208 ? -20.132 36.462 -3.679 1.00 89.44 208 ASP A C 1
ATOM 1730 O O . ASP A 1 208 ? -19.587 37.386 -4.295 1.00 89.44 208 ASP A O 1
ATOM 1734 N N . LYS A 1 209 ? -21.037 35.663 -4.268 1.00 89.06 209 LYS A N 1
ATOM 1735 C CA . LYS A 1 209 ? -21.491 35.833 -5.661 1.00 89.06 209 LYS A CA 1
ATOM 1736 C C . LYS A 1 209 ? -22.183 37.182 -5.875 1.00 89.06 209 LYS A C 1
ATOM 1738 O O . LYS A 1 209 ? -21.905 37.859 -6.865 1.00 89.06 209 LYS A O 1
ATOM 1743 N N . GLU A 1 210 ? -23.051 37.614 -4.962 1.00 88.94 210 GLU A N 1
ATOM 1744 C CA . GLU A 1 210 ? -23.689 38.934 -5.041 1.00 88.94 210 GLU A CA 1
ATOM 1745 C C . GLU A 1 210 ? -22.683 40.079 -4.909 1.00 88.94 210 GLU A C 1
ATOM 1747 O O . GLU A 1 210 ? -22.734 41.045 -5.675 1.00 88.94 210 GLU A O 1
ATOM 1752 N N . LYS A 1 211 ? -21.730 39.974 -3.976 1.00 89.75 211 LYS A N 1
ATOM 1753 C CA . LYS A 1 211 ? -20.643 40.950 -3.827 1.00 89.75 211 LYS A CA 1
ATOM 1754 C C . LYS A 1 211 ? -19.789 41.039 -5.086 1.00 89.75 211 LYS A C 1
ATOM 1756 O O . LYS A 1 211 ? -19.459 42.152 -5.497 1.00 89.75 211 LYS A O 1
ATOM 1761 N N . ALA A 1 212 ? -19.452 39.908 -5.703 1.00 82.94 212 ALA A N 1
ATOM 1762 C CA . ALA A 1 212 ? -18.722 39.873 -6.964 1.00 82.94 212 ALA A CA 1
ATOM 1763 C C . ALA A 1 212 ? -19.511 40.578 -8.080 1.00 82.94 212 ALA A C 1
ATOM 1765 O O . ALA A 1 212 ? -18.981 41.508 -8.684 1.00 82.94 212 ALA A O 1
ATOM 1766 N N . LYS A 1 213 ? -20.801 40.251 -8.260 1.00 85.19 213 LYS A N 1
ATOM 1767 C CA . LYS A 1 213 ? -21.689 40.921 -9.234 1.00 85.19 213 LYS A CA 1
ATOM 1768 C C . LYS A 1 213 ? -21.800 42.434 -8.997 1.00 85.19 213 LYS A C 1
ATOM 1770 O O . LYS A 1 213 ? -21.764 43.225 -9.934 1.00 85.19 213 LYS A O 1
ATOM 1775 N N . ARG A 1 214 ? -21.909 42.877 -7.738 1.00 79.69 214 ARG A N 1
ATOM 1776 C CA . ARG A 1 214 ? -21.938 44.313 -7.392 1.00 79.69 214 ARG A CA 1
ATOM 1777 C C . ARG A 1 214 ? -20.601 45.004 -7.675 1.00 79.69 214 ARG A C 1
ATOM 1779 O O . ARG A 1 214 ? -20.600 46.167 -8.074 1.00 79.69 214 ARG A O 1
ATOM 1786 N N . LYS A 1 215 ? -19.468 44.323 -7.467 1.00 77.94 215 LYS A N 1
ATOM 1787 C CA . LYS A 1 215 ? -18.130 44.850 -7.789 1.00 77.94 215 LYS A CA 1
ATOM 1788 C C . LYS A 1 215 ? -17.917 44.977 -9.299 1.00 77.94 215 LYS A C 1
ATOM 1790 O O . LYS A 1 215 ? -17.397 46.006 -9.725 1.00 77.94 215 LYS A O 1
ATOM 1795 N N . THR A 1 216 ? -18.340 43.992 -10.095 1.00 72.00 216 THR A N 1
ATOM 1796 C CA . THR A 1 216 ? -18.202 44.035 -11.561 1.00 72.00 216 THR A CA 1
ATOM 1797 C C . THR A 1 216 ? -19.044 45.159 -12.168 1.00 72.00 216 THR A C 1
ATOM 1799 O O . THR A 1 216 ? -18.490 46.015 -12.853 1.00 72.00 216 THR A O 1
ATOM 1802 N N . MET A 1 217 ? -20.323 45.282 -11.785 1.00 67.94 217 MET A N 1
ATOM 1803 C CA . MET A 1 217 ? -21.199 46.374 -12.249 1.00 67.94 217 MET A CA 1
ATOM 1804 C C . MET A 1 217 ? -20.668 47.778 -11.901 1.00 67.94 217 MET A C 1
ATOM 1806 O O . MET A 1 217 ? -20.812 48.720 -12.679 1.00 67.94 217 MET A O 1
ATOM 1810 N N . LYS A 1 218 ? -20.035 47.949 -10.728 1.00 67.88 218 LYS A N 1
ATOM 1811 C CA . LYS A 1 218 ? -19.415 49.231 -10.341 1.00 67.88 218 LYS A CA 1
ATOM 1812 C C . LYS A 1 218 ? -18.183 49.578 -11.182 1.00 67.88 218 LYS A C 1
ATOM 1814 O O . LYS A 1 218 ? -17.908 50.761 -11.352 1.00 67.88 218 LYS A O 1
ATOM 1819 N N . ARG A 1 219 ? -17.435 48.582 -11.668 1.00 60.16 219 ARG A N 1
ATOM 1820 C CA . ARG A 1 219 ? -16.250 48.792 -12.513 1.00 60.16 219 ARG A CA 1
ATOM 1821 C C . ARG A 1 219 ? -16.649 49.216 -13.925 1.00 60.16 219 ARG A C 1
ATOM 1823 O O . ARG A 1 219 ? -16.042 50.135 -14.458 1.00 60.16 219 ARG A O 1
ATOM 1830 N N . GLU A 1 220 ? -17.707 48.625 -14.471 1.00 61.38 220 GLU A N 1
ATOM 1831 C CA . GLU A 1 220 ? -18.245 48.986 -15.789 1.00 61.38 220 GLU A CA 1
ATOM 1832 C C . GLU A 1 220 ? -18.827 50.407 -15.806 1.00 61.38 220 GLU A C 1
ATOM 1834 O O . GLU A 1 220 ? -18.501 51.182 -16.697 1.00 61.38 220 GLU A O 1
ATOM 1839 N N . LYS A 1 221 ? -19.570 50.814 -14.763 1.00 62.84 221 LYS A N 1
ATOM 1840 C CA . LYS A 1 221 ? -20.064 52.202 -14.616 1.00 62.84 221 LYS A CA 1
ATOM 1841 C C . LYS A 1 221 ? -18.973 53.265 -14.446 1.00 62.84 221 LYS A C 1
ATOM 1843 O O . LYS A 1 221 ? -19.267 54.440 -14.599 1.00 62.84 221 LYS A O 1
ATOM 1848 N N . ARG A 1 222 ? -17.755 52.879 -14.054 1.00 59.28 222 ARG A N 1
ATOM 1849 C CA . ARG A 1 222 ? -16.609 53.794 -13.894 1.00 59.28 222 ARG A CA 1
ATOM 1850 C C . ARG A 1 222 ? -15.754 53.909 -15.154 1.00 59.28 222 ARG A C 1
ATOM 1852 O O . ARG A 1 222 ? -14.856 54.739 -15.182 1.00 59.28 222 ARG A O 1
ATOM 1859 N N . SER A 1 223 ? -15.985 53.030 -16.126 1.00 53.25 223 SER A N 1
ATOM 1860 C CA . SER A 1 223 ? -15.248 52.954 -17.388 1.00 53.25 223 SER A CA 1
ATOM 1861 C C . SER A 1 223 ? -16.010 53.599 -18.556 1.00 53.25 223 SER A C 1
ATOM 1863 O O . SER A 1 223 ? -15.590 53.434 -19.699 1.00 53.25 223 SER A O 1
ATOM 1865 N N . TRP A 1 224 ? -17.114 54.288 -18.258 1.00 45.44 224 TRP A N 1
ATOM 1866 C CA . TRP A 1 224 ? -17.933 55.091 -19.164 1.00 45.44 224 TRP A CA 1
ATOM 1867 C C . TRP A 1 224 ? -17.927 56.546 -18.707 1.00 45.44 224 TRP A C 1
ATOM 1869 O O . TRP A 1 224 ? -17.883 56.759 -17.471 1.00 45.44 224 TRP A O 1
#

Solvent-accessible surface area (backbone atoms only — not comparable to full-atom values): 13108 Å² total; per-residue (Å²): 136,63,65,42,63,52,46,36,58,57,37,44,77,78,70,47,78,64,71,66,56,16,53,52,53,43,50,52,71,70,36,85,90,55,54,71,70,56,41,51,48,52,52,48,53,53,50,53,73,74,36,98,62,90,51,66,73,56,53,53,52,50,53,51,53,47,53,56,49,51,54,54,46,55,52,50,52,52,52,49,52,54,47,52,52,49,53,50,52,50,52,49,51,51,48,50,51,48,49,53,49,49,50,52,49,45,54,53,52,58,65,60,55,67,69,79,73,82,64,48,77,66,55,45,50,50,50,50,53,49,42,67,75,66,50,76,81,69,63,51,72,46,70,47,102,84,73,51,79,44,76,52,78,72,88,70,88,77,77,70,84,82,62,75,88,73,64,78,74,81,59,64,63,58,53,52,52,51,54,53,51,52,51,52,51,50,54,52,50,52,52,52,52,50,53,51,52,53,50,54,51,52,54,49,53,52,53,50,52,51,52,49,55,54,52,52,56,54,52,56,66,68,75,105

Sequence (224 aa):
MNLELFIRNKLFTIGLHEETFGEYIAGIITDDSLEESEKREAISEFISGATDNPSESIIDDIFKTWSEFEEEQETKEAEEKLKQEKETKEAAALQQNFENSSTSIESATISLRNPKKQLTKEERKRREQLLARYSYELDEVVENEDGEAEIQYKDRSAIKEISEDLLQANRNTEQVKQKEQFRREQMRKQHEEEKERNRKLLEKQQHDKEKAKRKTMKREKRSW

Mean predicted aligned error: 21.11 Å

Radius of gyration: 44.6 Å; Cα contacts (8 Å, |Δi|>4): 64; chains: 1; bounding box: 73×95×113 Å

InterPro domains:
  IPR037666 Coiled-coil domain-containing protein 43 [PTHR31684] (3-222)
  IPR058771 CCDC43, PWI-like domain [PF26091] (4-71)
  IPR060469 Coiled-coil domain-containing protein 43, C-terminal domain [PF27916] (172-222)

Organism: Funneliformis mosseae (NCBI:txid27381)